Protein AF-0000000068230156 (afdb_homodimer)

Sequence (374 aa):
MEFTLFNSNLRLPFNLPPEKLNHFISINIQVNKNIDINNINLYWGYFNGNARVKSTGKWKEVDWITCDKYVPYALGGGYILSKELVSFLGKNADYFRTFNSEDTSVGLWLSSVNNIVRIHDIRFDTEWTSRGCKNFYLVTHNISPKEMSVMYDNLINNKQLCTKEEEKRKYYLYDWSSPPSQCCLTNMEFTLFNSNLRLPFNLPPEKLNHFISINIQVNKNIDINNINLYWGYFNGNARVKSTGKWKEVDWITCDKYVPYALGGGYILSKELVSFLGKNADYFRTFNSEDTSVGLWLSSVNNIVRIHDIRFDTEWTSRGCKNFYLVTHNISPKEMSVMYDNLINNKQLCTKEEEKRKYYLYDWSSPPSQCCLTN

Organism: Rhynchophorus ferrugineus (NCBI:txid354439)

Secondary structure (DSSP, 8-state):
-----------------STTGGGTEEEEEE-SSS--GGG-EEEEE-EES-PBPP-SSTT--SS--S-SBPPPEE-TT--EE-HHHHHHHHHTGGGB---SSHHHHHHHHHTTBSSEEEEEETTEE-SSS--EE-TT-SEE-S--HHHHHHHHHHHHHHS-S-SS-EESS--B---TTS-GGG---B-/--------------S--STTGGGTEEEEEE-SSS--GGG-EEEEE-EES-PBPP-SSTT--SS--S-SBPPPEE-TT--EE-HHHHHHHHHTGGGB---SSHHHHHHHHHTTBSSEEEEEETTEE-SSS--EE-TT-SEE-S--HHHHHHHHHHHHHHS-S-SS-EESS--B---TTS-GGG---B-

Structure (mmCIF, N/CA/C/O backbone):
data_AF-0000000068230156-model_v1
#
loop_
_entity.id
_entity.type
_entity.pdbx_description
1 polymer Hexosyltransferase
#
loop_
_atom_site.group_PDB
_atom_site.id
_atom_site.type_symbol
_atom_site.label_atom_id
_atom_site.label_alt_id
_atom_site.label_comp_id
_atom_site.label_asym_id
_atom_site.label_entity_id
_atom_site.label_seq_id
_atom_site.pdbx_PDB_ins_code
_atom_site.Cartn_x
_atom_site.Cartn_y
_atom_site.Cartn_z
_atom_site.occupancy
_atom_site.B_iso_or_equiv
_atom_site.auth_seq_id
_atom_site.auth_comp_id
_atom_site.auth_asym_id
_atom_site.auth_atom_id
_atom_site.pdbx_PDB_model_num
ATOM 1 N N . MET A 1 1 ? 5.074 -19.109 -35.625 1 21.25 1 MET A N 1
ATOM 2 C CA . MET A 1 1 ? 3.693 -19.562 -35.5 1 21.25 1 MET A CA 1
ATOM 3 C C . MET A 1 1 ? 3.174 -19.344 -34.094 1 21.25 1 MET A C 1
ATOM 5 O O . MET A 1 1 ? 3.617 -20.016 -33.156 1 21.25 1 MET A O 1
ATOM 9 N N . GLU A 1 2 ? 2.883 -18.062 -33.625 1 21.44 2 GLU A N 1
ATOM 10 C CA . GLU A 1 2 ? 2.529 -17.406 -32.375 1 21.44 2 GLU A CA 1
ATOM 11 C C . GLU A 1 2 ? 1.182 -17.906 -31.844 1 21.44 2 GLU A C 1
ATOM 13 O O . GLU A 1 2 ? 0.147 -17.672 -32.469 1 21.44 2 GLU A O 1
ATOM 18 N N . PHE A 1 3 ? 1.093 -19.25 -31.375 1 22.95 3 PHE A N 1
ATOM 19 C CA . PHE A 1 3 ? -0.117 -19.953 -30.938 1 22.95 3 PHE A CA 1
ATOM 20 C C . PHE A 1 3 ? -0.876 -19.125 -29.906 1 22.95 3 PHE A C 1
ATOM 22 O O . PHE A 1 3 ? -0.346 -18.828 -28.844 1 22.95 3 PHE A O 1
ATOM 29 N N . THR A 1 4 ? -1.707 -18.188 -30.328 1 25.58 4 THR A N 1
ATOM 30 C CA . THR A 1 4 ? -2.662 -17.344 -29.625 1 25.58 4 THR A CA 1
ATOM 31 C C . THR A 1 4 ? -3.654 -18.188 -28.844 1 25.58 4 THR A C 1
ATOM 33 O O . THR A 1 4 ? -4.422 -18.953 -29.422 1 25.58 4 THR A O 1
ATOM 36 N N . LEU A 1 5 ? -3.207 -18.828 -27.766 1 27.02 5 LEU A N 1
ATOM 37 C CA . LEU A 1 5 ? -4.078 -19.5 -26.812 1 27.02 5 LEU A CA 1
ATOM 38 C C . LEU A 1 5 ? -5.266 -18.625 -26.438 1 27.02 5 LEU A C 1
ATOM 40 O O . LEU A 1 5 ? -5.238 -17.938 -25.422 1 27.02 5 LEU A O 1
ATOM 44 N N . PHE A 1 6 ? -5.883 -17.828 -27.359 1 28.11 6 PHE A N 1
ATOM 45 C CA . PHE A 1 6 ? -7.012 -16.922 -27.281 1 28.11 6 PHE A CA 1
ATOM 46 C C . PHE A 1 6 ? -8.25 -17.625 -26.766 1 28.11 6 PHE A C 1
ATOM 48 O O . PHE A 1 6 ? -9.031 -17.047 -26 1 28.11 6 PHE A O 1
ATOM 55 N N . ASN A 1 7 ? -8.688 -18.734 -27.375 1 27.62 7 ASN A N 1
ATOM 56 C CA . ASN A 1 7 ? -10.086 -19.156 -27.297 1 27.62 7 ASN A CA 1
ATOM 57 C C . ASN A 1 7 ? -10.391 -19.844 -25.969 1 27.62 7 ASN A C 1
ATOM 59 O O . ASN A 1 7 ? -11.312 -20.656 -25.891 1 27.62 7 ASN A O 1
ATOM 63 N N . SER A 1 8 ? -9.43 -20.047 -25.047 1 26.28 8 SER A N 1
ATOM 64 C CA . SER A 1 8 ? -9.875 -20.906 -23.969 1 26.28 8 SER A CA 1
ATOM 65 C C . SER A 1 8 ? -11.055 -20.297 -23.219 1 26.28 8 SER A C 1
ATOM 67 O O . SER A 1 8 ? -11.023 -19.109 -22.859 1 26.28 8 SER A O 1
ATOM 69 N N . ASN A 1 9 ? -12.25 -20.594 -23.625 1 30.72 9 ASN A N 1
ATOM 70 C CA . ASN A 1 9 ? -13.445 -20.422 -22.797 1 30.72 9 ASN A CA 1
ATOM 71 C C . ASN A 1 9 ? -13.141 -20.656 -21.312 1 30.72 9 ASN A C 1
ATOM 73 O O . ASN A 1 9 ? -13.102 -21.797 -20.859 1 30.72 9 ASN A O 1
ATOM 77 N N . LEU A 1 10 ? -12.242 -20 -20.781 1 30.42 10 LEU A N 1
ATOM 78 C CA . LEU A 1 10 ? -11.984 -20.109 -19.344 1 30.42 10 LEU A CA 1
ATOM 79 C C . LEU A 1 10 ? -13.289 -20.109 -18.562 1 30.42 10 LEU A C 1
ATOM 81 O O . LEU A 1 10 ? -13.898 -19.062 -18.344 1 30.42 10 LEU A O 1
ATOM 85 N N . ARG A 1 11 ? -14.266 -21.031 -18.938 1 31.89 11 ARG A N 1
ATOM 86 C CA . ARG A 1 11 ? -15.328 -21.281 -17.969 1 31.89 11 ARG A CA 1
ATOM 87 C C . ARG A 1 11 ? -14.797 -21.203 -16.547 1 31.89 11 ARG A C 1
ATOM 89 O O . ARG A 1 11 ? -13.633 -21.531 -16.281 1 31.89 11 ARG A O 1
ATOM 96 N N . LEU A 1 12 ? -15.266 -20.234 -15.828 1 34.06 12 LEU A N 1
ATOM 97 C CA . LEU A 1 12 ? -14.93 -20.188 -14.406 1 34.06 12 LEU A CA 1
ATOM 98 C C . LEU A 1 12 ? -14.828 -21.609 -13.836 1 34.06 12 LEU A C 1
ATOM 100 O O . LEU A 1 12 ? -15.805 -22.359 -13.875 1 34.06 12 LEU A O 1
ATOM 104 N N . PRO A 1 13 ? -13.773 -22.281 -14.164 1 34.47 13 PRO A N 1
ATOM 105 C CA . PRO A 1 13 ? -13.695 -23.594 -13.531 1 34.47 13 PRO A CA 1
ATOM 106 C 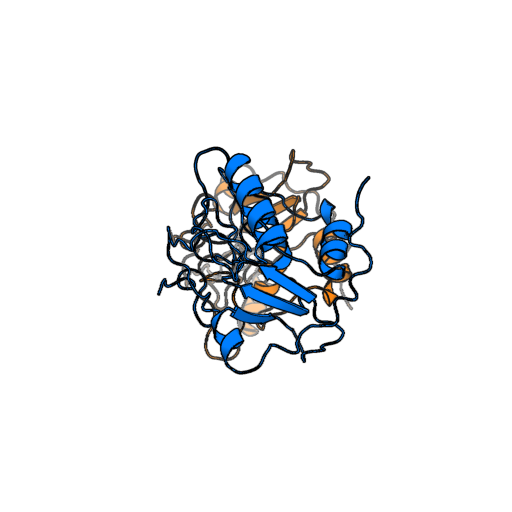C . PRO A 1 13 ? -14.102 -23.578 -12.062 1 34.47 13 PRO A C 1
ATOM 108 O O . PRO A 1 13 ? -13.625 -24.391 -11.273 1 34.47 13 PRO A O 1
ATOM 111 N N . PHE A 1 14 ? -14.766 -22.516 -11.703 1 34.56 14 PHE A N 1
ATOM 112 C CA . PHE A 1 14 ? -15.008 -22.656 -10.273 1 34.56 14 PHE A CA 1
ATOM 113 C C . PHE A 1 14 ? -15.727 -23.969 -9.977 1 34.56 14 PHE A C 1
ATOM 115 O O . PHE A 1 14 ? -16.594 -24.016 -9.086 1 34.56 14 PHE A O 1
ATOM 122 N N . ASN A 1 15 ? -16.031 -24.719 -10.922 1 33.91 15 ASN A N 1
ATOM 123 C CA . ASN A 1 15 ? -16.25 -26.016 -10.305 1 33.91 15 ASN A CA 1
ATOM 124 C C . ASN A 1 15 ? -15.008 -26.469 -9.531 1 33.91 15 ASN A C 1
ATOM 126 O O . ASN A 1 15 ? -14.078 -27.031 -10.109 1 33.91 15 ASN A O 1
ATOM 130 N N . LEU A 1 16 ? -14.555 -25.578 -8.555 1 36.41 16 LEU A N 1
ATOM 131 C CA . LEU A 1 16 ? -13.516 -26.094 -7.68 1 36.41 16 LEU A CA 1
ATOM 132 C C . LEU A 1 16 ? -13.672 -27.609 -7.5 1 36.41 16 LEU A C 1
ATOM 134 O O . LEU A 1 16 ? -14.773 -28.094 -7.258 1 36.41 16 LEU A O 1
ATOM 138 N N . PRO A 1 17 ? -12.922 -28.375 -8.219 1 35.97 17 PRO A N 1
ATOM 139 C CA . PRO A 1 17 ? -13.164 -29.781 -7.871 1 35.97 17 PRO A CA 1
ATOM 140 C C . PRO A 1 17 ? -13.594 -29.969 -6.418 1 35.97 17 PRO A C 1
ATOM 142 O O . PRO A 1 17 ? -13.289 -29.125 -5.57 1 35.97 17 PRO A O 1
ATOM 145 N N . PRO A 1 18 ? -14.328 -31.125 -6.086 1 36.72 18 PRO A N 1
ATOM 146 C CA . PRO A 1 18 ? -14.82 -31.453 -4.746 1 36.72 18 PRO A CA 1
ATOM 147 C C . PRO A 1 18 ? -13.805 -31.125 -3.648 1 36.72 18 PRO A C 1
ATOM 149 O O . PRO A 1 18 ? -12.672 -30.75 -3.945 1 36.72 18 PRO A O 1
ATOM 152 N N . GLU A 1 19 ? -13.602 -31.891 -2.52 1 41.09 19 GLU A N 1
ATOM 153 C CA . GLU A 1 19 ? -12.977 -31.922 -1.2 1 41.09 19 GLU A CA 1
ATOM 154 C C . GLU A 1 19 ? -11.477 -31.641 -1.292 1 41.09 19 GLU A C 1
ATOM 156 O O . GLU A 1 19 ? -10.898 -31.016 -0.401 1 41.09 19 GLU A O 1
ATOM 161 N N . LYS A 1 20 ? -10.742 -32.156 -2.268 1 43.84 20 LYS A N 1
ATOM 162 C CA . LYS A 1 20 ? -9.289 -32.25 -2.338 1 43.84 20 LYS A CA 1
ATOM 163 C C . LYS A 1 20 ? -8.68 -30.922 -2.785 1 43.84 20 LYS A C 1
ATOM 165 O O . LYS A 1 20 ? -7.496 -30.672 -2.551 1 43.84 20 LYS A O 1
ATOM 170 N N . LEU A 1 21 ? -9.18 -30.125 -3.635 1 47.66 21 LEU A N 1
ATOM 171 C CA . LEU A 1 21 ? -8.672 -28.891 -4.199 1 47.66 21 LEU A CA 1
ATOM 172 C C . LEU A 1 21 ? -8.562 -27.812 -3.125 1 47.66 21 LEU A C 1
ATOM 174 O O . LEU A 1 21 ? -7.781 -26.859 -3.26 1 47.66 21 LEU A O 1
ATOM 178 N N . ASN A 1 22 ? -9.367 -28 -2.104 1 58.16 22 ASN A N 1
ATOM 179 C CA . ASN A 1 22 ? -9.438 -27.031 -1.02 1 58.16 22 ASN A CA 1
ATOM 180 C C . ASN A 1 22 ? -8.117 -26.938 -0.257 1 58.16 22 ASN A C 1
ATOM 182 O O . ASN A 1 22 ? -7.777 -25.891 0.289 1 58.16 22 ASN A O 1
ATOM 186 N N . HIS A 1 23 ? -7.152 -27.922 -0.736 1 79.62 23 HIS A N 1
ATOM 187 C CA . HIS A 1 23 ? -5.926 -27.969 0.054 1 79.62 23 HIS A CA 1
ATOM 188 C C . HIS A 1 23 ? -4.797 -27.203 -0.625 1 79.62 23 HIS A C 1
ATOM 190 O O . HIS A 1 23 ? -3.762 -26.938 -0.012 1 79.62 23 HIS A O 1
ATOM 196 N N . PHE A 1 24 ? -5.09 -26.719 -1.9 1 91.75 24 PHE A N 1
ATOM 197 C CA . PHE A 1 24 ? -3.965 -26.141 -2.631 1 91.75 24 PHE A CA 1
ATOM 198 C C . PHE A 1 24 ? -4.023 -24.625 -2.602 1 91.75 24 PHE A C 1
ATOM 200 O O . PHE A 1 24 ? -3.045 -23.953 -2.943 1 91.75 24 PHE A O 1
ATOM 207 N N . ILE A 1 25 ? -5.168 -24.109 -2.201 1 94.81 25 ILE A N 1
ATOM 208 C CA . ILE A 1 25 ? -5.301 -22.672 -2.416 1 94.81 25 ILE A CA 1
ATOM 209 C C . ILE A 1 25 ? -5.793 -22 -1.136 1 94.81 25 ILE A C 1
ATOM 211 O O . ILE A 1 25 ? -6.367 -22.656 -0.266 1 94.81 25 ILE A O 1
ATOM 215 N N . SER A 1 26 ? -5.504 -20.797 -0.935 1 95.56 26 SER A N 1
ATOM 216 C CA . SER A 1 26 ? -6.137 -19.875 0.001 1 95.56 26 SER A CA 1
ATOM 217 C C . SER A 1 26 ? -6.598 -18.594 -0.703 1 95.56 26 SER A C 1
ATOM 219 O O . SER A 1 26 ? -6.016 -18.203 -1.713 1 95.56 26 SER A O 1
ATOM 221 N N . ILE A 1 27 ? -7.68 -18.047 -0.144 1 94.56 27 ILE A N 1
ATOM 222 C CA . ILE A 1 27 ? -8.359 -17 -0.913 1 94.56 27 ILE A CA 1
ATOM 223 C C . ILE A 1 27 ? -8.594 -15.781 -0.029 1 94.56 27 ILE A C 1
ATOM 225 O O . ILE A 1 27 ? -8.883 -15.914 1.162 1 94.56 27 ILE A O 1
ATOM 229 N N . ASN A 1 28 ? -8.438 -14.617 -0.649 1 95.94 28 ASN A N 1
ATOM 230 C CA . ASN A 1 28 ? -8.859 -13.352 -0.055 1 95.94 28 ASN A CA 1
ATOM 231 C C . ASN A 1 28 ? -9.68 -12.523 -1.036 1 95.94 28 ASN A C 1
ATOM 233 O O . ASN A 1 28 ? -9.32 -12.406 -2.209 1 95.94 28 ASN A O 1
ATOM 237 N N . ILE A 1 29 ? -10.734 -12.016 -0.515 1 94.31 29 ILE A N 1
ATOM 238 C CA . ILE A 1 29 ? -11.602 -11.188 -1.345 1 94.31 29 ILE A CA 1
ATOM 239 C C . ILE A 1 29 ? -11.648 -9.766 -0.779 1 94.31 29 ILE A C 1
ATOM 241 O O . ILE A 1 29 ? -11.891 -9.578 0.415 1 94.31 29 ILE A O 1
ATOM 245 N N . GLN A 1 30 ? -11.359 -8.812 -1.6 1 95.31 30 GLN A N 1
ATOM 246 C CA . GLN A 1 30 ? -11.445 -7.398 -1.252 1 95.31 30 GLN A CA 1
ATOM 247 C C . GLN A 1 30 ? -12.586 -6.711 -2.006 1 95.31 30 GLN A C 1
ATOM 249 O O . GLN A 1 30 ? -12.523 -6.566 -3.229 1 95.31 30 GLN A O 1
ATOM 254 N N . VAL A 1 31 ? -13.586 -6.277 -1.299 1 94.12 31 VAL A N 1
ATOM 255 C CA . VAL A 1 31 ? -14.742 -5.617 -1.9 1 94.12 31 VAL A CA 1
ATOM 256 C C . VAL A 1 31 ? -15.281 -4.555 -0.946 1 94.12 31 VAL A C 1
ATOM 258 O O . VAL A 1 31 ? -15.164 -4.691 0.274 1 94.12 31 VAL A O 1
ATOM 261 N N . ASN A 1 32 ? -15.719 -3.385 -1.42 1 91.56 32 ASN A N 1
ATOM 262 C CA . ASN A 1 32 ? -16.359 -2.357 -0.602 1 91.56 32 ASN A CA 1
ATOM 263 C C . ASN A 1 32 ? -17.766 -2.771 -0.177 1 91.56 32 ASN A C 1
ATOM 265 O O . ASN A 1 32 ? -18.188 -2.465 0.936 1 91.56 32 ASN A O 1
ATOM 269 N N . LYS A 1 33 ? -18.531 -3.268 -1.107 1 82.69 33 LYS A N 1
ATOM 270 C CA . LYS A 1 33 ? -19.906 -3.686 -0.854 1 82.69 33 LYS A CA 1
ATOM 271 C C . LYS A 1 33 ? -20.062 -5.199 -0.979 1 82.69 33 LYS A C 1
ATOM 273 O O . LYS A 1 33 ? -19.203 -5.953 -0.513 1 82.69 33 LYS A O 1
ATOM 278 N N . ASN A 1 34 ? -21.047 -5.621 -1.505 1 80.19 34 ASN A N 1
ATOM 279 C CA . ASN A 1 34 ? -21.312 -7.043 -1.706 1 80.19 34 ASN A CA 1
ATOM 280 C C . ASN A 1 34 ? -20.547 -7.598 -2.896 1 80.19 34 ASN A C 1
ATOM 282 O O . ASN A 1 34 ? -20.219 -6.859 -3.828 1 80.19 34 ASN A O 1
ATOM 286 N N . ILE A 1 35 ? -20.25 -8.758 -2.572 1 78.88 35 ILE A N 1
ATOM 287 C CA . ILE A 1 35 ? -19.562 -9.453 -3.65 1 78.88 35 ILE A CA 1
ATOM 288 C C . ILE A 1 35 ? -20.469 -9.57 -4.867 1 78.88 35 ILE A C 1
ATOM 290 O O . ILE A 1 35 ? -21.625 -10.008 -4.75 1 78.88 35 ILE A O 1
ATOM 294 N N . ASP A 1 36 ? -20.047 -8.93 -5.887 1 79.06 36 ASP A N 1
ATOM 295 C CA . ASP A 1 36 ? -20.672 -9.125 -7.191 1 79.06 36 ASP A CA 1
ATOM 296 C C . ASP A 1 36 ? -19.797 -10 -8.086 1 79.06 36 ASP A C 1
ATOM 298 O O . ASP A 1 36 ? -18.781 -9.547 -8.617 1 79.06 36 ASP A O 1
ATOM 302 N N . ILE A 1 37 ? -20.219 -11.18 -8.266 1 78.44 37 ILE A N 1
ATOM 303 C CA . ILE A 1 37 ? -19.438 -12.203 -8.969 1 78.44 37 ILE A CA 1
ATOM 304 C C . ILE A 1 37 ? -19.156 -11.742 -10.398 1 78.44 37 ILE A C 1
ATOM 306 O O . ILE A 1 37 ? -18.109 -12.062 -10.969 1 78.44 37 ILE A O 1
ATOM 310 N N . ASN A 1 38 ? -20.047 -10.93 -10.883 1 82.81 38 ASN A N 1
ATOM 311 C CA . ASN A 1 38 ? -19.891 -10.477 -12.258 1 82.81 38 ASN A CA 1
ATOM 312 C C . ASN A 1 38 ? -18.859 -9.359 -12.367 1 82.81 38 ASN A C 1
ATOM 314 O O . ASN A 1 38 ? -18.391 -9.047 -13.461 1 82.81 38 ASN A O 1
ATOM 318 N N . ASN A 1 39 ? -18.484 -8.836 -11.211 1 87.88 39 ASN A N 1
ATOM 319 C CA . ASN A 1 39 ? -17.578 -7.688 -11.242 1 87.88 39 ASN A CA 1
ATOM 320 C C . ASN A 1 39 ? -16.312 -7.945 -10.453 1 87.88 39 ASN A C 1
ATOM 322 O O . ASN A 1 39 ? -15.508 -7.031 -10.234 1 87.88 39 ASN A O 1
ATOM 326 N N . ILE A 1 40 ? -16.094 -9.195 -10.102 1 93.38 40 ILE A N 1
ATOM 327 C CA . ILE A 1 40 ? -14.906 -9.523 -9.328 1 93.38 40 ILE A CA 1
ATOM 328 C C . ILE A 1 40 ? -13.75 -9.852 -10.273 1 93.38 40 ILE A C 1
ATOM 330 O O . ILE A 1 40 ? -13.945 -10.5 -11.305 1 93.38 40 ILE A O 1
ATOM 334 N N . ASN A 1 41 ? -12.57 -9.352 -9.953 1 96.88 41 ASN A N 1
ATOM 335 C CA . ASN A 1 41 ? -11.367 -9.555 -10.758 1 96.88 41 ASN A CA 1
ATOM 336 C C . ASN A 1 41 ? -10.391 -10.508 -10.078 1 96.88 41 ASN A C 1
ATOM 338 O O . ASN A 1 41 ? -10.312 -10.555 -8.852 1 96.88 41 ASN A O 1
ATOM 342 N N . LEU A 1 42 ? -9.664 -11.141 -10.938 1 97.69 42 LEU A N 1
ATOM 343 C CA . LEU A 1 42 ? -8.805 -12.219 -10.461 1 97.69 42 LEU A CA 1
ATOM 344 C C . LEU A 1 42 ? -7.352 -11.766 -10.398 1 97.69 42 LEU A C 1
ATOM 346 O O . LEU A 1 42 ? -6.848 -11.148 -11.336 1 97.69 42 LEU A O 1
ATOM 350 N N . TYR A 1 43 ? -6.727 -11.984 -9.328 1 98.69 43 TYR A N 1
ATOM 351 C CA . TYR A 1 43 ? -5.289 -11.961 -9.102 1 98.69 43 TYR A CA 1
ATOM 352 C C . TYR A 1 43 ? -4.809 -13.281 -8.516 1 98.69 43 TYR A C 1
ATOM 354 O O . TYR A 1 43 ? -4.977 -13.531 -7.316 1 98.69 43 TYR A O 1
ATOM 362 N N . TRP A 1 44 ? -4.223 -14.148 -9.367 1 98.69 44 TRP A N 1
ATOM 363 C CA . TRP A 1 44 ? -3.975 -15.547 -9.047 1 98.69 44 TRP A CA 1
ATOM 364 C C . TRP A 1 44 ? -2.494 -15.883 -9.18 1 98.69 44 TRP A C 1
ATOM 366 O O . TRP A 1 44 ? -1.888 -15.633 -10.227 1 98.69 44 TRP A O 1
ATOM 376 N N . GLY A 1 45 ? -1.937 -16.375 -8.117 1 98.38 45 GLY A N 1
ATOM 377 C CA . GLY A 1 45 ? -0.53 -16.734 -8.094 1 98.38 45 GLY A CA 1
ATOM 378 C C . GLY A 1 45 ? -0.067 -17.234 -6.734 1 98.38 45 GLY A C 1
ATOM 379 O O . GLY A 1 45 ? -0.879 -17.672 -5.922 1 98.38 45 GLY A O 1
ATOM 380 N N . TYR A 1 46 ? 1.223 -17.312 -6.586 1 98.12 46 TYR A N 1
ATOM 381 C CA . TYR A 1 46 ? 1.856 -17.656 -5.32 1 98.12 46 TYR A CA 1
ATOM 382 C C . TYR A 1 46 ? 2.299 -16.406 -4.574 1 98.12 46 TYR A C 1
ATOM 384 O O . TYR A 1 46 ? 3.346 -15.828 -4.879 1 98.12 46 TYR A O 1
ATOM 392 N N . PHE A 1 47 ? 1.514 -16.047 -3.539 1 98.56 47 PHE A N 1
ATOM 393 C CA . PHE A 1 47 ? 1.678 -14.75 -2.91 1 98.56 47 PHE A CA 1
ATOM 394 C C . PHE A 1 47 ? 2.701 -14.812 -1.784 1 98.56 47 PHE A C 1
ATOM 396 O O . PHE A 1 47 ? 2.881 -15.859 -1.16 1 98.56 47 PHE A O 1
ATOM 403 N N . ASN A 1 48 ? 3.352 -13.727 -1.612 1 97.88 48 ASN A N 1
ATOM 404 C CA . ASN A 1 48 ? 4.25 -13.5 -0.486 1 97.88 48 ASN A CA 1
ATOM 405 C C . ASN A 1 48 ? 4.012 -12.133 0.155 1 97.88 48 ASN A C 1
ATOM 407 O O . ASN A 1 48 ? 4.07 -11.102 -0.522 1 97.88 48 ASN A O 1
ATOM 411 N N . GLY A 1 49 ? 3.701 -12.125 1.375 1 97.5 49 GLY A N 1
ATOM 412 C CA . GLY A 1 49 ? 3.523 -10.883 2.111 1 97.5 49 GLY A CA 1
ATOM 413 C C . GLY A 1 49 ? 4.621 -10.633 3.129 1 97.5 49 GLY A C 1
ATOM 414 O O . GLY A 1 49 ? 4.598 -9.617 3.834 1 97.5 49 GLY A O 1
ATOM 415 N N . ASN A 1 50 ? 5.547 -11.492 3.189 1 96.88 50 ASN A N 1
ATOM 416 C CA . ASN A 1 50 ? 6.605 -11.422 4.195 1 96.88 50 ASN A CA 1
ATOM 417 C C . ASN A 1 50 ? 7.953 -11.086 3.566 1 96.88 50 ASN A C 1
ATOM 419 O O . ASN A 1 50 ? 8.992 -11.172 4.223 1 96.88 50 ASN A O 1
ATOM 423 N N . ALA A 1 51 ? 7.941 -10.719 2.354 1 95.25 51 ALA A N 1
ATOM 424 C CA . ALA A 1 51 ? 9.195 -10.422 1.669 1 95.25 51 ALA A CA 1
ATOM 425 C C . ALA A 1 51 ? 9.781 -9.094 2.15 1 95.25 51 ALA A C 1
ATOM 427 O O . ALA A 1 51 ? 9.07 -8.102 2.268 1 95.25 51 ALA A O 1
ATOM 428 N N . ARG A 1 52 ? 11.055 -9.07 2.416 1 93.81 52 ARG A N 1
ATOM 429 C CA . ARG A 1 52 ? 11.742 -7.848 2.83 1 93.81 52 ARG A CA 1
ATOM 430 C C . ARG A 1 52 ? 12.086 -6.977 1.627 1 93.81 52 ARG A C 1
ATOM 432 O O . ARG A 1 52 ? 12.422 -7.492 0.557 1 93.81 52 ARG A O 1
ATOM 439 N N . VAL A 1 53 ? 12.008 -5.707 1.91 1 93.31 53 VAL A N 1
ATOM 440 C CA . VAL A 1 53 ? 12.398 -4.777 0.86 1 93.31 53 VAL A CA 1
ATOM 441 C C . VAL A 1 53 ? 13.898 -4.914 0.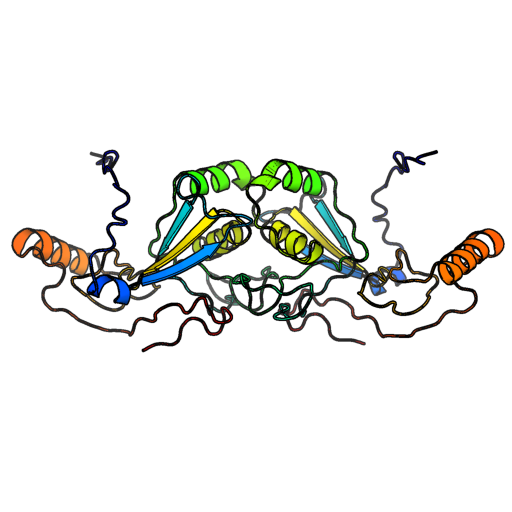583 1 93.31 53 VAL A C 1
ATOM 443 O O . VAL A 1 53 ? 14.711 -4.875 1.507 1 93.31 53 VAL A O 1
ATOM 446 N N . LYS A 1 54 ? 14.219 -5.055 -0.644 1 88.06 54 LYS A N 1
ATOM 447 C CA . LYS A 1 54 ? 15.617 -5.262 -1.019 1 88.06 54 LYS A CA 1
ATOM 448 C C . LYS A 1 54 ? 16.406 -3.957 -0.931 1 88.06 54 LYS A C 1
ATOM 450 O O . LYS A 1 54 ? 16.062 -2.973 -1.59 1 88.06 54 LYS A O 1
ATOM 455 N N . SER A 1 55 ? 17.453 -3.906 -0.113 1 83.06 55 SER A N 1
ATOM 456 C CA . SER A 1 55 ? 18.234 -2.699 0.089 1 83.06 55 SER A CA 1
ATOM 457 C C . SER A 1 55 ? 19.578 -2.789 -0.638 1 83.06 55 SER A C 1
ATOM 459 O O . SER A 1 55 ? 20.375 -1.843 -0.614 1 83.06 55 SER A O 1
ATOM 461 N N . THR A 1 56 ? 19.812 -3.887 -1.155 1 81 56 THR A N 1
ATOM 462 C CA . THR A 1 56 ? 21.047 -4.082 -1.895 1 81 56 THR A CA 1
ATOM 463 C C . THR A 1 56 ? 20.812 -4.918 -3.146 1 81 56 THR A C 1
ATOM 465 O O . THR A 1 56 ? 19.75 -5.516 -3.305 1 81 56 THR A O 1
ATOM 468 N N . GLY A 1 57 ? 21.781 -4.84 -4.07 1 77.19 57 GLY A N 1
ATOM 469 C CA . GLY A 1 57 ? 21.75 -5.711 -5.234 1 77.19 57 GLY A CA 1
ATOM 470 C C . GLY A 1 57 ? 20.922 -5.152 -6.371 1 77.19 57 GLY A C 1
ATOM 471 O O . GLY A 1 57 ? 20.641 -3.953 -6.414 1 77.19 57 GLY A O 1
ATOM 472 N N . LYS A 1 58 ? 20.594 -6.031 -7.375 1 73.75 58 LYS A N 1
ATOM 473 C CA . LYS A 1 58 ? 19.906 -5.684 -8.617 1 73.75 58 LYS A CA 1
ATOM 474 C C . LYS A 1 58 ? 18.531 -5.102 -8.344 1 73.75 58 LYS A C 1
ATOM 476 O O . LYS A 1 58 ? 18.062 -4.23 -9.078 1 73.75 58 LYS A O 1
ATOM 481 N N . TRP A 1 59 ? 18.016 -5.57 -7.203 1 76.12 59 TRP A N 1
ATOM 482 C CA . TRP A 1 59 ? 16.641 -5.219 -6.926 1 76.12 59 TRP A CA 1
ATOM 483 C C . TRP A 1 59 ? 16.547 -4.203 -5.789 1 76.12 59 TRP A C 1
ATOM 485 O O . TRP A 1 59 ? 15.508 -4.074 -5.141 1 76.12 59 TRP A O 1
ATOM 495 N N . LYS A 1 60 ? 17.578 -3.535 -5.617 1 79.75 60 LYS A N 1
ATOM 496 C CA . LYS A 1 60 ? 17.641 -2.553 -4.535 1 79.75 60 LYS A CA 1
ATOM 497 C C . LYS A 1 60 ? 16.547 -1.49 -4.699 1 79.75 60 LYS A C 1
ATOM 499 O O . LYS A 1 60 ? 16.391 -0.928 -5.781 1 79.75 60 LYS A O 1
ATOM 504 N N . GLU A 1 61 ? 15.766 -1.373 -3.648 1 82 61 GLU A N 1
ATOM 505 C CA . GLU A 1 61 ? 14.742 -0.334 -3.594 1 82 61 GLU A CA 1
ATOM 506 C C . GLU A 1 61 ? 15.07 0.711 -2.531 1 82 61 GLU A C 1
ATOM 508 O O . GLU A 1 61 ? 15.055 0.414 -1.336 1 82 61 GLU A O 1
ATOM 513 N N . VAL A 1 62 ? 15.344 1.946 -2.969 1 77.88 62 VAL A N 1
ATOM 514 C CA . VAL A 1 62 ? 15.742 2.971 -2.008 1 77.88 62 VAL A CA 1
ATOM 515 C C . VAL A 1 62 ? 14.562 3.896 -1.724 1 77.88 62 VAL A C 1
ATOM 517 O O . VAL A 1 62 ? 14.523 4.566 -0.689 1 77.88 62 VAL A O 1
ATOM 520 N N . ASP A 1 63 ? 13.57 3.779 -2.441 1 88.88 63 ASP A N 1
ATOM 521 C CA . ASP A 1 63 ? 12.516 4.781 -2.32 1 88.88 63 ASP A CA 1
ATOM 522 C C . ASP A 1 63 ? 11.227 4.16 -1.777 1 88.88 63 ASP A C 1
ATOM 524 O O . ASP A 1 63 ? 10.172 4.785 -1.812 1 88.88 63 ASP A O 1
ATOM 528 N N . TRP A 1 64 ? 11.344 2.92 -1.304 1 94.62 64 TRP A N 1
ATOM 529 C CA . TRP A 1 64 ? 10.156 2.262 -0.776 1 94.62 64 TRP A CA 1
ATOM 530 C C . TRP A 1 64 ? 9.75 2.859 0.569 1 94.62 64 TRP A C 1
ATOM 532 O O . TRP A 1 64 ? 10.539 2.848 1.52 1 94.62 64 TRP A O 1
ATOM 542 N N . ILE A 1 65 ? 8.539 3.434 0.678 1 96.06 65 ILE A N 1
ATOM 543 C CA . ILE A 1 65 ? 8.133 4.082 1.924 1 96.06 65 ILE A CA 1
ATOM 544 C C . ILE A 1 65 ? 6.785 3.531 2.381 1 96.06 65 ILE A C 1
ATOM 546 O O . ILE A 1 65 ? 6.211 4.016 3.357 1 96.06 65 ILE A O 1
ATOM 550 N N . THR A 1 66 ? 6.246 2.562 1.697 1 96.75 66 THR A N 1
ATOM 551 C CA . THR A 1 66 ? 4.852 2.164 1.862 1 96.75 66 THR A CA 1
ATOM 552 C C . THR A 1 66 ? 4.684 1.3 3.109 1 96.75 66 THR A C 1
ATOM 554 O O . THR A 1 66 ? 3.752 1.505 3.891 1 96.75 66 THR A O 1
ATOM 557 N N . CYS A 1 67 ? 5.52 0.327 3.248 1 96.44 67 CYS A N 1
ATOM 558 C CA . CYS A 1 67 ? 5.508 -0.647 4.336 1 96.44 67 CYS A CA 1
ATOM 559 C C . CYS A 1 67 ? 6.926 -0.999 4.77 1 96.44 67 CYS A C 1
ATOM 561 O O . CYS A 1 67 ? 7.887 -0.722 4.051 1 96.44 67 CYS A O 1
ATOM 563 N N . ASP A 1 68 ? 6.984 -1.6 5.961 1 96.38 68 ASP A N 1
ATOM 564 C CA . ASP A 1 68 ? 8.281 -2.135 6.371 1 96.38 68 ASP A CA 1
ATOM 565 C C . ASP A 1 68 ? 8.742 -3.234 5.418 1 96.38 68 ASP A C 1
ATOM 567 O O . ASP A 1 68 ? 9.945 -3.4 5.191 1 96.38 68 ASP A O 1
ATOM 571 N N . LYS A 1 69 ? 7.828 -4.008 4.977 1 96.81 69 LYS A N 1
ATOM 572 C CA . LYS A 1 69 ? 8.023 -5.059 3.982 1 96.81 69 LYS A CA 1
ATOM 573 C C . LYS A 1 69 ? 7.238 -4.762 2.707 1 96.81 69 LYS A C 1
ATOM 575 O O . LYS A 1 69 ? 6.477 -3.791 2.652 1 96.81 69 LYS A O 1
ATOM 580 N N . TYR A 1 70 ? 7.543 -5.559 1.686 1 96.88 70 TYR A N 1
ATOM 581 C CA . TYR A 1 70 ? 6.684 -5.41 0.516 1 96.88 70 TYR A CA 1
ATOM 582 C C . TYR A 1 70 ? 5.242 -5.766 0.849 1 96.88 70 TYR A C 1
ATOM 584 O O . TYR A 1 70 ? 4.984 -6.531 1.779 1 96.88 70 TYR A O 1
ATOM 592 N N . VAL A 1 71 ? 4.363 -5.156 0.135 1 98.06 71 VAL A N 1
ATOM 593 C CA . VAL A 1 71 ? 2.969 -5.578 0.224 1 98.06 71 VAL A CA 1
ATOM 594 C C . VAL A 1 71 ? 2.816 -6.988 -0.348 1 98.06 71 VAL A C 1
ATOM 596 O O . VAL A 1 71 ? 3.701 -7.473 -1.057 1 98.06 71 VAL A O 1
ATOM 599 N N . PRO A 1 72 ? 1.678 -7.656 0.025 1 98.44 72 PRO A N 1
ATOM 600 C CA . PRO A 1 72 ? 1.447 -8.953 -0.612 1 98.44 72 PRO A CA 1
ATOM 601 C C . PRO A 1 72 ? 1.427 -8.867 -2.137 1 98.44 72 PRO A C 1
ATOM 603 O O . PRO A 1 72 ? 0.735 -8.016 -2.701 1 98.44 72 PRO A O 1
ATOM 606 N N . TYR A 1 73 ? 2.195 -9.648 -2.742 1 98.44 73 TYR A N 1
ATOM 607 C CA . TYR A 1 73 ? 2.271 -9.695 -4.199 1 98.44 73 TYR A CA 1
ATOM 608 C C . TYR A 1 73 ? 2.482 -11.125 -4.688 1 98.44 73 TYR A C 1
ATOM 610 O O . TYR A 1 73 ? 2.973 -11.977 -3.941 1 98.44 73 TYR A O 1
ATOM 618 N N . ALA A 1 74 ? 1.992 -11.414 -5.867 1 98.62 74 ALA A N 1
ATOM 619 C CA . ALA A 1 74 ? 2.273 -12.711 -6.48 1 98.62 74 ALA A CA 1
ATOM 620 C C . ALA A 1 74 ? 3.697 -12.758 -7.023 1 98.62 74 ALA A C 1
ATOM 622 O O . ALA A 1 74 ? 4.117 -11.867 -7.766 1 98.62 74 ALA A O 1
ATOM 623 N N . LEU A 1 75 ? 4.383 -13.766 -6.66 1 97.38 75 LEU A N 1
ATOM 624 C CA . LEU A 1 75 ? 5.785 -13.891 -7.039 1 97.38 75 LEU A CA 1
ATOM 625 C C . LEU A 1 75 ? 5.938 -13.914 -8.555 1 97.38 75 LEU A C 1
ATOM 627 O O . LEU A 1 75 ? 5.121 -14.516 -9.258 1 97.38 75 LEU A O 1
ATOM 631 N N . GLY A 1 76 ? 6.996 -13.352 -9.109 1 93.56 76 GLY A N 1
ATOM 632 C CA . GLY A 1 76 ? 7.148 -12.867 -10.469 1 93.56 76 GLY A CA 1
ATOM 633 C C . GLY A 1 76 ? 7.418 -13.977 -11.469 1 93.56 76 GLY A C 1
ATOM 634 O O . GLY A 1 76 ? 7.434 -13.734 -12.68 1 93.56 76 GLY A O 1
ATOM 635 N N . GLY A 1 77 ? 7.605 -15.148 -10.977 1 93.94 77 GLY A N 1
ATOM 636 C CA . GLY A 1 77 ? 7.797 -16.234 -11.93 1 93.94 77 GLY A CA 1
ATOM 637 C C . GLY A 1 77 ? 6.582 -16.484 -12.805 1 93.94 77 GLY A C 1
ATOM 638 O O . GLY A 1 77 ? 6.695 -17.062 -13.883 1 93.94 77 GLY A O 1
ATOM 639 N N . GLY A 1 78 ? 5.441 -16.094 -12.273 1 96.38 78 GLY A N 1
ATOM 640 C CA . GLY A 1 78 ? 4.215 -16.203 -13.039 1 96.38 78 GLY A CA 1
ATOM 641 C C . GLY A 1 78 ? 2.967 -15.977 -12.211 1 96.38 78 GLY A C 1
ATOM 642 O O . GLY A 1 78 ? 2.869 -16.453 -11.078 1 96.38 78 GLY A O 1
ATOM 643 N N . TYR A 1 79 ? 2.082 -15.266 -12.734 1 98.12 79 TYR A N 1
ATOM 644 C CA . TYR A 1 79 ? 0.78 -15.055 -12.109 1 98.12 79 TYR A CA 1
ATOM 645 C C . TYR A 1 79 ? -0.26 -14.641 -13.141 1 98.12 79 TYR A C 1
ATOM 647 O O . TYR A 1 79 ? 0.078 -14.352 -14.297 1 98.12 79 TYR A O 1
ATOM 655 N N . ILE A 1 80 ? -1.52 -14.711 -12.773 1 98.25 80 ILE A N 1
ATOM 656 C CA . ILE A 1 80 ? -2.629 -14.461 -13.688 1 98.25 80 ILE A CA 1
ATOM 657 C C . ILE A 1 80 ? -3.445 -13.273 -13.195 1 98.25 80 ILE A C 1
ATOM 659 O O . ILE A 1 80 ? -3.752 -13.172 -12.008 1 98.25 80 ILE A O 1
ATOM 663 N N . LEU A 1 81 ? -3.75 -12.375 -14.141 1 98.38 81 LEU A N 1
ATOM 664 C CA . LEU A 1 81 ? -4.621 -11.234 -13.867 1 98.38 81 LEU A CA 1
ATOM 665 C C . LEU A 1 81 ? -5.809 -11.227 -14.82 1 98.38 81 LEU A C 1
ATOM 667 O O . LEU A 1 81 ? -5.66 -11.516 -16.016 1 98.38 81 LEU A O 1
ATOM 671 N N . SER A 1 82 ? -6.938 -10.867 -14.266 1 97.75 82 SER A N 1
ATOM 672 C CA . SER A 1 82 ? -8.094 -10.617 -15.117 1 97.75 82 SER A CA 1
ATOM 673 C C . SER A 1 82 ? -7.809 -9.492 -16.109 1 97.75 82 SER A C 1
ATOM 675 O O . SER A 1 82 ? -7.02 -8.586 -15.82 1 97.75 82 SER A O 1
ATOM 677 N N . LYS A 1 83 ? -8.5 -9.547 -17.188 1 97.19 83 LYS A N 1
ATOM 678 C CA . LYS A 1 83 ? -8.367 -8.539 -18.234 1 97.19 83 LYS A CA 1
ATOM 679 C C . LYS A 1 83 ? -8.68 -7.145 -17.688 1 97.19 83 LYS A C 1
ATOM 681 O O . LYS A 1 83 ? -7.996 -6.176 -18.031 1 97.19 83 LYS A O 1
ATOM 686 N N . GLU A 1 84 ? -9.656 -7.016 -16.891 1 96.19 84 GLU A N 1
ATOM 687 C CA . GLU A 1 84 ? -10.07 -5.723 -16.344 1 96.19 84 GLU A CA 1
ATOM 688 C C . GLU A 1 84 ? -8.961 -5.094 -15.516 1 96.19 84 GLU A C 1
ATOM 690 O O . GLU A 1 84 ? -8.734 -3.881 -15.578 1 96.19 84 GLU A O 1
ATOM 695 N N . LEU A 1 85 ? -8.25 -5.914 -14.75 1 97.62 85 LEU A N 1
ATOM 696 C CA . LEU A 1 85 ? -7.148 -5.398 -13.945 1 97.62 85 LEU A CA 1
ATOM 697 C C . LEU A 1 85 ? -6.008 -4.91 -14.836 1 97.62 85 LEU A C 1
ATOM 699 O O . LEU A 1 85 ? -5.43 -3.85 -14.586 1 97.62 85 LEU A O 1
ATOM 703 N N . VAL A 1 86 ? -5.738 -5.672 -15.859 1 97.69 86 VAL A N 1
ATOM 704 C CA . VAL A 1 86 ? -4.68 -5.285 -16.781 1 97.69 86 VAL A CA 1
ATOM 705 C C . VAL A 1 86 ? -5.047 -3.979 -17.484 1 97.69 86 VAL A C 1
ATOM 707 O O . VAL A 1 86 ? -4.207 -3.09 -17.641 1 97.69 86 VAL A O 1
ATOM 710 N N . SER A 1 87 ? -6.273 -3.852 -17.875 1 96.25 87 SER A N 1
ATOM 711 C CA . SER A 1 87 ? -6.75 -2.627 -18.516 1 96.25 87 SER A CA 1
ATOM 712 C C . SER A 1 87 ? -6.637 -1.436 -17.562 1 96.25 87 SER A C 1
ATOM 714 O O . SER A 1 87 ? -6.203 -0.355 -17.969 1 96.25 87 SER A O 1
ATOM 716 N N . PHE A 1 88 ? -7.066 -1.668 -16.406 1 95.38 88 PHE A N 1
ATOM 717 C CA . PHE A 1 88 ? -6.953 -0.623 -15.391 1 95.38 88 PHE A CA 1
ATOM 718 C C . PHE A 1 88 ? -5.508 -0.164 -15.242 1 95.38 88 PHE A C 1
ATOM 720 O O . PHE A 1 88 ? -5.227 1.037 -15.25 1 95.38 88 PHE A O 1
ATOM 727 N N . LEU A 1 89 ? -4.605 -1.099 -15.07 1 96.88 89 LEU A N 1
ATOM 728 C CA . LEU A 1 89 ? -3.189 -0.783 -14.914 1 96.88 89 LEU A CA 1
ATOM 729 C C . LEU A 1 89 ? -2.654 -0.066 -16.156 1 96.88 89 LEU A C 1
ATOM 731 O O . LEU A 1 89 ? -1.904 0.906 -16.031 1 96.88 89 LEU A O 1
ATOM 735 N N . GLY A 1 90 ? -3.057 -0.539 -17.312 1 96.31 90 GLY A N 1
ATOM 736 C CA . GLY A 1 90 ? -2.619 0.088 -18.547 1 96.31 90 GLY A CA 1
ATOM 737 C C . GLY A 1 90 ? -3.127 1.509 -18.719 1 96.31 90 GLY A C 1
ATOM 738 O O . GLY A 1 90 ? -2.369 2.406 -19.078 1 96.31 90 GLY A O 1
ATOM 739 N N . LYS A 1 91 ? -4.367 1.718 -18.438 1 94.56 91 LYS A N 1
ATOM 740 C CA . LYS A 1 91 ? -5 3.023 -18.594 1 94.56 91 LYS A CA 1
ATOM 741 C C . LYS A 1 91 ? -4.391 4.047 -17.641 1 94.56 91 LYS A C 1
ATOM 743 O O . LYS A 1 91 ? -4.332 5.238 -17.953 1 94.56 91 LYS A O 1
ATOM 748 N N . ASN A 1 92 ? -3.93 3.572 -16.5 1 94.75 92 ASN A N 1
ATOM 749 C CA . ASN A 1 92 ? -3.428 4.484 -15.469 1 94.75 92 ASN A CA 1
ATOM 750 C C . ASN A 1 92 ? -1.922 4.336 -15.281 1 94.75 92 ASN A C 1
ATOM 752 O O . ASN A 1 92 ? -1.381 4.738 -14.25 1 94.75 92 ASN A O 1
ATOM 756 N N . ALA A 1 93 ? -1.287 3.777 -16.25 1 95 93 ALA A N 1
ATOM 757 C CA . ALA A 1 93 ? 0.132 3.447 -16.141 1 95 93 ALA A CA 1
ATOM 758 C C . ALA A 1 93 ? 0.957 4.688 -15.805 1 95 93 ALA A C 1
ATOM 760 O O . ALA A 1 93 ? 1.901 4.617 -15.016 1 95 93 ALA A O 1
ATOM 761 N N . ASP A 1 94 ? 0.571 5.836 -16.297 1 91.69 94 ASP A N 1
ATOM 762 C CA . ASP A 1 94 ? 1.35 7.059 -16.125 1 91.69 94 ASP A CA 1
ATOM 763 C C . ASP A 1 94 ? 1.237 7.578 -14.688 1 91.69 94 ASP A C 1
ATOM 765 O O . ASP A 1 94 ? 2.051 8.398 -14.258 1 91.69 94 ASP A O 1
ATOM 769 N N . TYR A 1 95 ? 0.281 7.074 -13.961 1 93.62 95 TYR A N 1
ATOM 770 C CA . TYR A 1 95 ? 0.073 7.531 -12.594 1 93.62 95 TYR A CA 1
ATOM 771 C C . TYR A 1 95 ? 0.853 6.672 -11.609 1 93.62 95 TYR A C 1
ATOM 773 O O . TYR A 1 95 ? 1.052 7.066 -10.453 1 93.62 95 TYR A O 1
ATOM 781 N N . PHE A 1 96 ? 1.317 5.539 -12.023 1 96.12 96 PHE A N 1
ATOM 782 C CA . PHE A 1 96 ? 1.816 4.578 -11.047 1 96.12 96 PHE A CA 1
ATOM 783 C C . PHE A 1 96 ? 3.326 4.707 -10.883 1 96.12 96 PHE A C 1
ATOM 785 O O . PHE A 1 96 ? 4.051 4.891 -11.867 1 96.12 96 PHE A O 1
ATOM 792 N N . ARG A 1 97 ? 3.713 4.656 -9.633 1 95.44 97 ARG A N 1
ATOM 793 C CA . ARG A 1 97 ? 5.121 4.473 -9.297 1 95.44 97 ARG A CA 1
ATOM 794 C C . ARG A 1 97 ? 5.598 3.076 -9.695 1 95.44 97 ARG A C 1
ATOM 796 O O . ARG A 1 97 ? 4.906 2.086 -9.445 1 95.44 97 ARG A O 1
ATOM 803 N N . THR A 1 98 ? 6.766 3.014 -10.352 1 93.81 98 THR A N 1
ATOM 804 C CA . THR A 1 98 ? 7.32 1.725 -10.75 1 93.81 98 THR A CA 1
ATOM 805 C C . THR A 1 98 ? 8.602 1.427 -9.984 1 93.81 98 THR A C 1
ATOM 807 O O . THR A 1 98 ? 9.523 2.248 -9.953 1 93.81 98 THR A O 1
ATOM 810 N N . PHE A 1 99 ? 8.641 0.299 -9.375 1 93.44 99 PHE A N 1
ATOM 811 C CA . PHE A 1 99 ? 9.82 -0.137 -8.641 1 93.44 99 PHE A CA 1
ATOM 812 C C . PHE A 1 99 ? 10.609 -1.159 -9.445 1 93.44 99 PHE A C 1
ATOM 814 O O . PHE A 1 99 ? 10.18 -1.575 -10.523 1 93.44 99 PHE A O 1
ATOM 821 N N . ASN A 1 100 ? 11.789 -1.515 -8.984 1 90.56 100 ASN A N 1
ATOM 822 C CA . ASN A 1 100 ? 12.703 -2.367 -9.734 1 90.56 100 ASN A CA 1
ATOM 823 C C . ASN A 1 100 ? 12.109 -3.752 -9.977 1 90.56 100 ASN A C 1
ATOM 825 O O . ASN A 1 100 ? 12.266 -4.316 -11.062 1 90.56 100 ASN A O 1
ATOM 829 N N . SER A 1 101 ? 11.445 -4.266 -9 1 91.06 101 SER A N 1
ATOM 830 C CA . SER A 1 101 ? 10.758 -5.543 -9.156 1 91.06 101 SER A CA 1
ATOM 831 C C . SER A 1 101 ? 9.344 -5.352 -9.695 1 91.06 101 SER A C 1
ATOM 833 O O . SER A 1 101 ? 8.492 -4.773 -9.016 1 91.06 101 SER A O 1
ATOM 835 N N . GLU A 1 102 ? 9.125 -5.848 -10.859 1 93.38 102 GLU A N 1
ATOM 836 C CA . GLU A 1 102 ? 7.836 -5.648 -11.508 1 93.38 102 GLU A CA 1
ATOM 837 C C . GLU A 1 102 ? 6.707 -6.266 -10.688 1 93.38 102 GLU A C 1
ATOM 839 O O . GLU A 1 102 ? 5.637 -5.668 -10.547 1 93.38 102 GLU A O 1
ATOM 844 N N . ASP A 1 103 ? 6.922 -7.465 -10.172 1 96.38 103 ASP A N 1
ATOM 845 C CA . ASP A 1 103 ? 5.867 -8.156 -9.438 1 96.38 103 ASP A CA 1
ATOM 846 C C . ASP A 1 103 ? 5.508 -7.402 -8.156 1 96.38 103 ASP A C 1
ATOM 848 O O . ASP A 1 103 ? 4.332 -7.316 -7.793 1 96.38 103 ASP A O 1
ATOM 852 N N . THR A 1 104 ? 6.496 -6.82 -7.457 1 96.19 104 THR A N 1
ATOM 853 C CA . THR A 1 104 ? 6.207 -6.023 -6.266 1 96.19 104 THR A CA 1
ATOM 854 C C . THR A 1 104 ? 5.465 -4.746 -6.637 1 96.19 104 THR A C 1
ATOM 856 O O . THR A 1 104 ? 4.613 -4.273 -5.883 1 96.19 104 THR A O 1
ATOM 859 N N . SER A 1 105 ? 5.805 -4.156 -7.828 1 96.94 105 SER A N 1
ATOM 860 C CA . SER A 1 105 ? 5.066 -2.992 -8.312 1 96.94 105 SER A CA 1
ATOM 861 C C . SER A 1 105 ? 3.598 -3.326 -8.547 1 96.94 105 SER A C 1
ATOM 863 O O . SER A 1 105 ? 2.711 -2.584 -8.117 1 96.94 105 SER A O 1
ATOM 865 N N . VAL A 1 106 ? 3.396 -4.434 -9.18 1 98.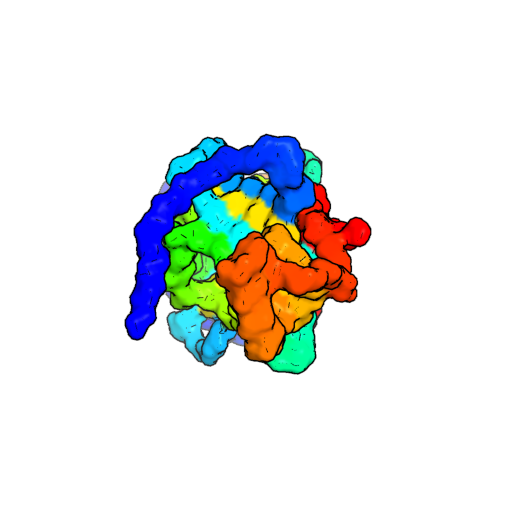31 106 VAL A N 1
ATOM 866 C CA . VAL A 1 106 ? 2.029 -4.852 -9.469 1 98.31 106 VAL A CA 1
ATOM 867 C C . VAL A 1 106 ? 1.269 -5.07 -8.164 1 98.31 106 VAL A C 1
ATOM 869 O O . VAL A 1 106 ? 0.111 -4.664 -8.031 1 98.31 106 VAL A O 1
ATOM 872 N N . GLY A 1 107 ? 1.939 -5.75 -7.242 1 98.5 107 GLY A N 1
ATOM 873 C CA . GLY A 1 107 ? 1.326 -5.906 -5.93 1 98.5 107 GLY A CA 1
ATOM 874 C C . GLY A 1 107 ? 0.884 -4.59 -5.32 1 98.5 107 GLY A C 1
ATOM 875 O O . GLY A 1 107 ? -0.234 -4.477 -4.812 1 98.5 107 GLY A O 1
ATOM 876 N N . LEU A 1 108 ? 1.733 -3.602 -5.387 1 98.19 108 LEU A N 1
ATOM 877 C CA . LEU A 1 108 ? 1.433 -2.299 -4.805 1 98.19 108 LEU A CA 1
ATOM 878 C C . LEU A 1 108 ? 0.332 -1.594 -5.59 1 98.19 108 LEU A C 1
ATOM 880 O O . LEU A 1 108 ? -0.588 -1.022 -5.004 1 98.19 108 LEU A O 1
ATOM 884 N N . TRP A 1 109 ? 0.392 -1.643 -6.887 1 98.44 109 TRP A N 1
ATOM 885 C CA . TRP A 1 109 ? -0.609 -1.003 -7.734 1 98.44 109 TRP A CA 1
ATOM 886 C C . TRP A 1 109 ? -2.004 -1.532 -7.422 1 98.44 109 TRP A C 1
ATOM 888 O O . TRP A 1 109 ? -2.982 -0.781 -7.457 1 98.44 109 TRP A O 1
ATOM 898 N N . LEU A 1 110 ? -2.072 -2.773 -7.098 1 98.5 110 LEU A N 1
ATOM 899 C CA . LEU A 1 110 ? -3.371 -3.42 -6.949 1 98.5 110 LEU A CA 1
ATOM 900 C C . LEU A 1 110 ? -3.789 -3.469 -5.484 1 98.5 110 LEU A C 1
ATOM 902 O O . LEU A 1 110 ? -4.891 -3.92 -5.164 1 98.5 110 LEU A O 1
ATOM 906 N N . SER A 1 111 ? -2.932 -3.008 -4.602 1 98.19 111 SER A N 1
ATOM 907 C CA . SER A 1 111 ? -3.207 -3.107 -3.172 1 98.19 111 SER A CA 1
ATOM 908 C C . SER A 1 111 ? -4.43 -2.283 -2.785 1 98.19 111 SER A C 1
ATOM 910 O O . SER A 1 111 ? -5.117 -2.6 -1.812 1 98.19 111 SER A O 1
ATOM 912 N N . SER A 1 112 ? -4.699 -1.239 -3.562 1 97.31 112 SER A N 1
ATOM 913 C CA . SER A 1 112 ? -5.801 -0.349 -3.203 1 97.31 112 SER A CA 1
ATOM 914 C C . SER A 1 112 ? -7.008 -0.568 -4.109 1 97.31 112 SER A C 1
ATOM 916 O O . SER A 1 112 ? -7.961 0.209 -4.078 1 97.31 112 SER A O 1
ATOM 918 N N . VAL A 1 113 ? -6.961 -1.552 -4.914 1 97.31 113 VAL A N 1
ATOM 919 C CA . VAL A 1 113 ? -8.008 -1.756 -5.91 1 97.31 113 VAL A CA 1
ATOM 920 C C . VAL A 1 113 ? -9.125 -2.613 -5.324 1 97.31 113 VAL A C 1
ATOM 922 O O . VAL A 1 113 ? -8.859 -3.6 -4.633 1 97.31 113 VAL A O 1
ATOM 925 N N . ASN A 1 114 ? -10.305 -2.189 -5.625 1 95.5 114 ASN A N 1
ATOM 926 C CA . ASN A 1 114 ? -11.523 -2.859 -5.18 1 95.5 114 ASN A CA 1
ATOM 927 C C . ASN A 1 114 ? -11.906 -4.008 -6.113 1 95.5 114 ASN A C 1
ATOM 929 O O . ASN A 1 114 ? -11.391 -4.102 -7.23 1 95.5 114 ASN A O 1
ATOM 933 N N . ASN A 1 115 ? -12.742 -4.992 -5.578 1 95.69 115 ASN A N 1
ATOM 934 C CA . ASN A 1 115 ? -13.32 -6.09 -6.352 1 95.69 115 ASN A CA 1
ATOM 935 C C . ASN A 1 115 ? -12.242 -7.02 -6.895 1 95.69 115 ASN A C 1
ATOM 937 O O . ASN A 1 115 ? -12.242 -7.352 -8.086 1 95.69 115 ASN A O 1
ATOM 941 N N . ILE A 1 116 ? -11.328 -7.422 -6.055 1 97 116 ILE A N 1
ATOM 942 C CA . ILE A 1 116 ? -10.289 -8.375 -6.426 1 97 116 ILE A CA 1
ATOM 943 C C . ILE A 1 116 ? -10.398 -9.625 -5.551 1 97 116 ILE A C 1
ATOM 945 O O . ILE A 1 116 ? -10.578 -9.523 -4.336 1 97 116 ILE A O 1
ATOM 949 N N . VAL A 1 117 ? -10.406 -10.719 -6.152 1 96.62 117 VAL A N 1
ATOM 950 C CA . VAL A 1 117 ? -10.148 -11.977 -5.461 1 96.62 117 VAL A CA 1
ATOM 951 C C . VAL A 1 117 ? -8.695 -12.398 -5.664 1 96.62 117 VAL A C 1
ATOM 953 O O . VAL A 1 117 ? -8.234 -12.523 -6.801 1 96.62 117 VAL A O 1
ATOM 956 N N . ARG A 1 118 ? -8 -12.516 -4.582 1 97.69 118 ARG A N 1
ATOM 957 C CA . ARG A 1 118 ? -6.637 -13.031 -4.605 1 97.69 118 ARG A CA 1
ATOM 958 C C . ARG A 1 118 ? -6.605 -14.523 -4.285 1 97.69 118 ARG A C 1
ATOM 960 O O . ARG A 1 118 ? -7.117 -14.953 -3.25 1 97.69 118 ARG A O 1
ATOM 967 N N . ILE A 1 119 ? -6.059 -15.25 -5.195 1 97.38 119 ILE A N 1
ATOM 968 C CA . ILE A 1 119 ? -5.945 -16.688 -5 1 97.38 119 ILE A CA 1
ATOM 969 C C . ILE A 1 119 ? -4.477 -17.078 -4.867 1 97.38 119 ILE A C 1
ATOM 971 O O . ILE A 1 119 ? -3.717 -17 -5.84 1 97.38 119 ILE A O 1
ATOM 975 N N . HIS A 1 120 ? -4.121 -17.391 -3.66 1 97.88 120 HIS A N 1
ATOM 976 C CA . HIS A 1 120 ? -2.828 -18.031 -3.457 1 97.88 120 HIS A CA 1
ATOM 977 C C . HIS A 1 120 ? -2.895 -19.516 -3.811 1 97.88 120 HIS A C 1
ATOM 979 O O . HIS A 1 120 ? -3.719 -20.25 -3.266 1 97.88 120 HIS A O 1
ATOM 985 N N . ASP A 1 121 ? -1.991 -19.922 -4.668 1 96.88 121 ASP A N 1
ATOM 986 C CA . ASP A 1 121 ? -2.037 -21.281 -5.18 1 96.88 121 ASP A CA 1
ATOM 987 C C . ASP A 1 121 ? -0.655 -21.938 -5.133 1 96.88 121 ASP A C 1
ATOM 989 O O . ASP A 1 121 ? 0.265 -21.5 -5.828 1 96.88 121 ASP A O 1
ATOM 993 N N . ILE A 1 122 ? -0.541 -23.047 -4.383 1 95.38 122 ILE A N 1
ATOM 994 C CA . ILE A 1 122 ? 0.754 -23.688 -4.195 1 95.38 122 ILE A CA 1
ATOM 995 C C . ILE A 1 122 ? 1.173 -24.391 -5.484 1 95.38 122 ILE A C 1
ATOM 997 O O . ILE A 1 122 ? 2.322 -24.812 -5.621 1 95.38 122 ILE A O 1
ATOM 1001 N N . ARG A 1 123 ? 0.325 -24.484 -6.41 1 96 123 ARG A N 1
ATOM 1002 C CA . ARG A 1 123 ? 0.649 -25.125 -7.684 1 96 123 ARG A CA 1
ATOM 1003 C C . ARG A 1 123 ? 1.431 -24.172 -8.586 1 96 123 ARG A C 1
ATOM 1005 O O . ARG A 1 123 ? 1.924 -24.578 -9.641 1 96 123 ARG A O 1
ATOM 1012 N N . PHE A 1 124 ? 1.495 -22.984 -8.148 1 97.31 124 PHE A N 1
ATOM 1013 C CA . PHE A 1 124 ? 2.385 -22.031 -8.789 1 97.31 124 PHE A CA 1
ATOM 1014 C C . PHE A 1 124 ? 3.785 -22.094 -8.188 1 97.31 124 PHE A C 1
ATOM 1016 O O . PHE A 1 124 ? 4.059 -21.484 -7.156 1 97.31 124 PHE A O 1
ATOM 1023 N N . ASP A 1 125 ? 4.676 -22.812 -8.859 1 96.62 125 ASP A N 1
ATOM 1024 C CA . ASP A 1 125 ? 6.09 -22.828 -8.5 1 96.62 125 ASP A CA 1
ATOM 1025 C C . ASP A 1 125 ? 6.848 -21.688 -9.148 1 96.62 125 ASP A C 1
ATOM 1027 O O . ASP A 1 125 ? 7.602 -21.891 -10.102 1 96.62 125 ASP A O 1
ATOM 1031 N N . THR A 1 126 ? 6.605 -20.469 -8.539 1 97.12 126 THR A N 1
ATOM 1032 C CA . THR A 1 126 ? 7 -19.266 -9.273 1 97.12 126 THR A CA 1
ATOM 1033 C C . THR A 1 126 ? 7.984 -18.438 -8.453 1 97.12 126 THR A C 1
ATOM 1035 O O . THR A 1 126 ? 8.234 -17.281 -8.773 1 97.12 126 THR A O 1
ATOM 1038 N N . GLU A 1 127 ? 8.539 -19 -7.398 1 94.69 127 GLU A N 1
ATOM 1039 C CA . GLU A 1 127 ? 9.602 -18.344 -6.637 1 94.69 127 GLU A CA 1
ATOM 1040 C C . GLU A 1 127 ? 10.883 -18.25 -7.453 1 94.69 127 GLU A C 1
ATOM 1042 O O . GLU A 1 127 ? 10.945 -18.703 -8.594 1 94.69 127 GLU A O 1
ATOM 1047 N N . TRP A 1 128 ? 11.922 -17.516 -6.918 1 88.94 128 TRP A N 1
ATOM 1048 C CA . TRP A 1 128 ? 13.188 -17.312 -7.613 1 88.94 128 TRP A CA 1
ATOM 1049 C C . TRP A 1 128 ? 13.922 -18.625 -7.816 1 88.94 128 TRP A C 1
ATOM 1051 O O . TRP A 1 128 ? 14.773 -18.734 -8.703 1 88.94 128 TRP A O 1
ATOM 1061 N N . THR A 1 129 ? 13.594 -19.609 -6.965 1 91.69 129 THR A N 1
ATOM 1062 C CA . THR A 1 129 ? 14.086 -20.969 -7.145 1 91.69 129 THR A CA 1
ATOM 1063 C C . THR A 1 129 ? 12.938 -21.969 -7.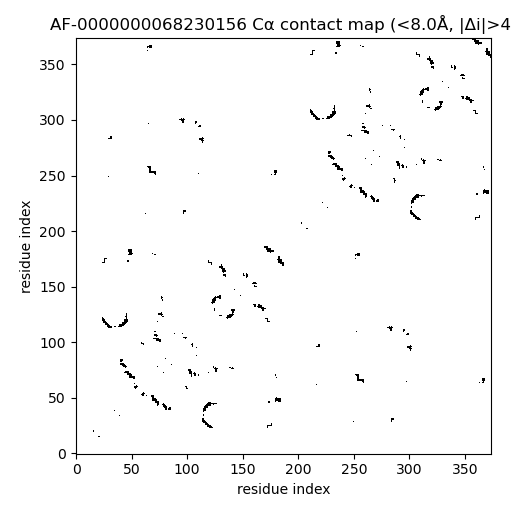133 1 91.69 129 THR A C 1
ATOM 1065 O O . THR A 1 129 ? 11.945 -21.766 -6.434 1 91.69 129 THR A O 1
ATOM 1068 N N . SER A 1 130 ? 13.172 -22.984 -7.922 1 94.31 130 SER A N 1
ATOM 1069 C CA . SER A 1 130 ? 12.109 -23.984 -8.047 1 94.31 130 SER A CA 1
ATOM 1070 C C . SER A 1 130 ? 11.992 -24.828 -6.781 1 94.31 130 SER A C 1
ATOM 1072 O O . SER A 1 130 ? 13.008 -25.141 -6.148 1 94.31 130 SER A O 1
ATOM 1074 N N . ARG A 1 131 ? 10.75 -25.297 -6.48 1 95.12 131 ARG A N 1
ATOM 1075 C CA . ARG A 1 131 ? 10.484 -26.188 -5.355 1 95.12 131 ARG A CA 1
ATOM 1076 C C . ARG A 1 131 ? 10.562 -27.641 -5.789 1 95.12 131 ARG A C 1
ATOM 1078 O O . ARG A 1 131 ? 10.188 -28.547 -5.027 1 95.12 131 ARG A O 1
ATOM 1085 N N . GLY A 1 132 ? 11.047 -27.875 -6.992 1 94.56 132 GLY A N 1
ATOM 1086 C CA . GLY A 1 132 ? 11.102 -29.234 -7.52 1 94.56 132 GLY A CA 1
ATOM 1087 C C . GLY A 1 132 ? 10.102 -29.484 -8.633 1 94.56 132 GLY A C 1
ATOM 1088 O O . GLY A 1 132 ? 9.859 -28.594 -9.461 1 94.56 132 GLY A O 1
ATOM 1089 N N . CYS A 1 133 ? 9.719 -30.734 -8.664 1 95.25 133 CYS A N 1
ATOM 1090 C CA . CYS A 1 133 ? 8.742 -31.094 -9.68 1 95.25 133 CYS A CA 1
ATOM 1091 C C . CYS A 1 133 ? 7.586 -31.875 -9.062 1 95.25 133 CYS A C 1
ATOM 1093 O O . CYS A 1 133 ? 7.809 -32.875 -8.352 1 95.25 133 CYS A O 1
ATOM 1095 N N . LYS A 1 134 ? 6.457 -31.359 -9.227 1 94.06 134 LYS A N 1
ATOM 1096 C CA . LYS A 1 134 ? 5.223 -32.062 -8.867 1 94.06 134 LYS A CA 1
ATOM 1097 C C . LYS A 1 134 ? 4.262 -32.125 -10.055 1 94.06 134 LYS A C 1
ATOM 1099 O O . LYS A 1 134 ? 4.133 -31.156 -10.805 1 94.06 134 LYS A O 1
ATOM 1104 N N . ASN A 1 135 ? 3.486 -33.156 -10.055 1 93.5 135 ASN A N 1
ATOM 1105 C CA . ASN A 1 135 ? 2.617 -33.344 -11.211 1 93.5 135 ASN A CA 1
ATOM 1106 C C . ASN A 1 135 ? 1.409 -32.438 -11.164 1 93.5 135 ASN A C 1
ATOM 1108 O O . ASN A 1 135 ? 0.745 -32.219 -12.18 1 93.5 135 ASN A O 1
ATOM 1112 N N . PHE A 1 136 ? 1.18 -31.828 -10.023 1 90.94 136 PHE A N 1
ATOM 1113 C CA . PHE A 1 136 ? 0.019 -30.953 -9.93 1 90.94 136 PHE A CA 1
ATOM 1114 C C . PHE A 1 136 ? 0.412 -29.5 -10.203 1 90.94 136 PHE A C 1
ATOM 1116 O O . PHE A 1 136 ? -0.436 -28.609 -10.172 1 90.94 136 PHE A O 1
ATOM 1123 N N . TYR A 1 137 ? 1.661 -29.234 -10.539 1 94.44 137 TYR A N 1
ATOM 1124 C CA . TYR A 1 137 ? 2.08 -27.859 -10.805 1 94.44 137 TYR A CA 1
ATOM 1125 C C . TYR A 1 137 ? 1.407 -27.328 -12.062 1 94.44 137 TYR A C 1
ATOM 1127 O O . TYR A 1 137 ? 1.264 -28.047 -13.055 1 94.44 137 TYR A O 1
ATOM 1135 N N . LEU A 1 138 ? 0.993 -26.125 -11.938 1 93.88 138 LEU A N 1
ATOM 1136 C CA . LEU A 1 138 ? 0.406 -25.422 -13.07 1 93.88 138 LEU A CA 1
ATOM 1137 C C . LEU A 1 138 ? 1.453 -24.578 -13.781 1 93.88 138 LEU A C 1
ATOM 1139 O O . LEU A 1 138 ? 1.41 -24.422 -15.008 1 93.88 138 LEU A O 1
ATOM 1143 N N . VAL A 1 139 ? 2.289 -23.953 -13.086 1 94.94 139 VAL A N 1
ATOM 1144 C CA . VAL A 1 139 ? 3.361 -23.094 -13.562 1 94.94 139 VAL A CA 1
ATOM 1145 C C . VAL A 1 139 ? 4.656 -23.406 -12.82 1 94.94 139 VAL A C 1
ATOM 1147 O O . VAL A 1 139 ? 4.652 -23.594 -11.602 1 94.94 139 VAL A O 1
ATOM 1150 N N . THR A 1 140 ? 5.715 -23.578 -13.516 1 93.88 140 THR A N 1
ATOM 1151 C CA . THR A 1 140 ? 7.031 -23.75 -12.914 1 93.88 140 THR A CA 1
ATOM 1152 C C . THR A 1 140 ? 8.031 -22.75 -13.492 1 93.88 140 THR A C 1
ATOM 1154 O O . THR A 1 140 ? 8.008 -22.469 -14.695 1 93.88 140 THR A O 1
ATOM 1157 N N . HIS A 1 141 ? 8.734 -22.203 -12.602 1 93.19 141 HIS A N 1
ATOM 1158 C CA . HIS A 1 141 ? 9.727 -21.203 -12.977 1 93.19 141 HIS A CA 1
ATOM 1159 C C . HIS A 1 141 ? 11.125 -21.641 -12.57 1 93.19 141 HIS A C 1
ATOM 1161 O O . HIS A 1 141 ? 11.289 -22.484 -11.688 1 93.19 141 HIS A O 1
ATOM 1167 N N . ASN A 1 142 ? 12.117 -21.047 -13.32 1 92.62 142 ASN A N 1
ATOM 1168 C CA . ASN A 1 142 ? 13.539 -21.234 -13.031 1 92.62 142 ASN A CA 1
ATOM 1169 C C . ASN A 1 142 ? 13.961 -22.688 -13.242 1 92.62 142 ASN A C 1
ATOM 1171 O O . ASN A 1 142 ? 14.57 -23.297 -12.359 1 92.62 142 ASN A O 1
ATOM 1175 N N . ILE A 1 143 ? 13.602 -23.25 -14.32 1 91.75 143 ILE A N 1
ATOM 1176 C CA . ILE A 1 143 ? 14.023 -24.594 -14.75 1 91.75 143 ILE A CA 1
ATOM 1177 C C . ILE A 1 143 ? 14.93 -24.484 -15.969 1 91.75 143 ILE A C 1
ATOM 1179 O O . ILE A 1 143 ? 14.781 -23.562 -16.781 1 91.75 143 ILE A O 1
ATOM 1183 N N . SER A 1 144 ? 15.883 -25.375 -16.016 1 93.25 144 SER A N 1
ATOM 1184 C CA . SER A 1 144 ? 16.828 -25.359 -17.125 1 93.25 144 SER A CA 1
ATOM 1185 C C . SER A 1 144 ? 16.141 -25.781 -18.422 1 93.25 144 SER A C 1
ATOM 1187 O O . SER A 1 144 ? 15.117 -26.469 -18.406 1 93.25 144 SER A O 1
ATOM 1189 N N . PRO A 1 145 ? 16.766 -25.359 -19.531 1 95 145 PRO A N 1
ATOM 1190 C CA . PRO A 1 145 ? 16.219 -25.812 -20.812 1 95 145 PRO A CA 1
ATOM 1191 C C . PRO A 1 145 ? 16.141 -27.344 -20.922 1 95 145 PRO A C 1
ATOM 1193 O O . PRO A 1 145 ? 15.18 -27.875 -21.453 1 95 145 PRO A O 1
ATOM 1196 N N . LYS A 1 146 ? 17.203 -27.969 -20.453 1 95.06 146 LYS A N 1
ATOM 1197 C CA . LYS A 1 146 ? 17.219 -29.422 -20.484 1 95.06 146 LYS A CA 1
ATOM 1198 C C . LYS A 1 146 ? 16.047 -30 -19.688 1 95.06 146 LYS A C 1
ATOM 1200 O O . LYS A 1 146 ? 15.352 -30.906 -20.156 1 95.06 146 LYS A O 1
ATOM 1205 N N . GLU A 1 147 ? 15.867 -29.5 -18.5 1 93.44 147 GLU A N 1
ATOM 1206 C CA . GLU A 1 147 ? 14.766 -29.938 -17.656 1 93.44 147 GLU A CA 1
ATOM 1207 C C . GLU A 1 147 ? 13.422 -29.688 -18.328 1 93.44 147 GLU A C 1
ATOM 1209 O O . GLU A 1 147 ? 12.508 -30.516 -18.234 1 93.44 147 GLU A O 1
ATOM 1214 N N . MET A 1 148 ? 13.289 -28.531 -18.953 1 94.31 148 MET A N 1
ATOM 1215 C CA . MET A 1 148 ? 12.055 -28.188 -19.641 1 94.31 148 MET A CA 1
ATOM 1216 C C . MET A 1 148 ? 11.734 -29.203 -20.734 1 94.31 148 MET A C 1
ATOM 1218 O O . MET A 1 148 ? 10.586 -29.625 -20.891 1 94.31 148 MET A O 1
ATOM 1222 N N . SER A 1 149 ? 12.781 -29.578 -21.438 1 95.69 149 SER A N 1
ATOM 1223 C CA . SER A 1 149 ? 12.617 -30.562 -22.516 1 95.69 149 SER A CA 1
ATOM 1224 C C . SER A 1 149 ? 12.164 -31.906 -21.953 1 95.69 149 SER A C 1
ATOM 1226 O O . SER A 1 149 ? 11.273 -32.562 -22.516 1 95.69 149 SER A O 1
ATOM 1228 N N . VAL A 1 150 ? 12.773 -32.312 -20.906 1 95.12 150 VAL A N 1
ATOM 1229 C CA . VAL A 1 150 ? 12.422 -33.594 -20.266 1 95.12 150 VAL A CA 1
ATOM 1230 C C . VAL A 1 150 ? 10.969 -33.531 -19.797 1 95.12 150 VAL A C 1
ATOM 1232 O O . VAL A 1 150 ? 10.219 -34.5 -20.016 1 95.12 150 VAL A O 1
ATOM 1235 N N . MET A 1 151 ? 10.562 -32.438 -19.188 1 94.44 151 MET A N 1
ATOM 1236 C CA . MET A 1 151 ? 9.195 -32.281 -18.703 1 94.44 151 MET A CA 1
ATOM 1237 C C . MET A 1 151 ? 8.195 -32.344 -19.844 1 94.44 151 MET A C 1
ATOM 1239 O O . MET A 1 151 ? 7.148 -32.969 -19.734 1 94.44 151 MET A O 1
ATOM 1243 N N . TYR A 1 152 ? 8.531 -31.625 -20.891 1 94.75 152 TYR A N 1
ATOM 1244 C CA . TYR A 1 152 ? 7.672 -31.609 -22.062 1 94.75 152 TYR A CA 1
ATOM 1245 C C . TYR A 1 152 ? 7.496 -33.031 -22.625 1 94.75 152 TYR A C 1
ATOM 1247 O O . TYR A 1 152 ? 6.379 -33.438 -22.906 1 94.75 152 TYR A O 1
ATOM 1255 N N . ASP A 1 153 ? 8.609 -33.719 -22.781 1 95.94 153 ASP A N 1
ATOM 1256 C CA . ASP A 1 153 ? 8.578 -35.094 -23.281 1 95.94 153 ASP A CA 1
ATOM 1257 C C . ASP A 1 153 ? 7.727 -36 -22.391 1 95.94 153 ASP A C 1
ATOM 1259 O O . ASP A 1 153 ? 6.953 -36.812 -22.875 1 95.94 153 ASP A O 1
ATOM 1263 N N . ASN A 1 154 ? 7.898 -35.875 -21.109 1 95.44 154 ASN A N 1
ATOM 1264 C CA . ASN A 1 154 ? 7.113 -36.656 -20.156 1 95.44 154 ASN A CA 1
ATOM 1265 C C . ASN A 1 154 ? 5.621 -36.344 -20.297 1 95.44 154 ASN A C 1
ATOM 1267 O O . ASN A 1 154 ? 4.801 -37.281 -20.219 1 95.44 154 ASN A O 1
ATOM 1271 N N . LEU A 1 155 ? 5.301 -35.031 -20.453 1 93.62 155 LEU A N 1
ATOM 1272 C CA . LEU A 1 155 ? 3.904 -34.625 -20.594 1 93.62 155 LEU A CA 1
ATOM 1273 C C . LEU A 1 155 ? 3.275 -35.25 -21.828 1 93.62 155 LEU A C 1
ATOM 1275 O O . LEU A 1 155 ? 2.148 -35.75 -21.781 1 93.62 155 LEU A O 1
ATOM 1279 N N . ILE A 1 156 ? 4.027 -35.25 -22.922 1 95.06 156 ILE A N 1
ATOM 1280 C CA . ILE A 1 156 ? 3.518 -35.75 -24.203 1 95.06 156 ILE A CA 1
ATOM 1281 C C . ILE A 1 156 ? 3.406 -37.25 -24.156 1 95.06 156 ILE A C 1
ATOM 1283 O O . ILE A 1 156 ? 2.4 -37.812 -24.594 1 95.06 156 ILE A O 1
ATOM 1287 N N . ASN A 1 157 ? 4.312 -37.969 -23.547 1 95.94 157 ASN A N 1
ATOM 1288 C CA . ASN A 1 157 ? 4.41 -39.406 -23.609 1 95.94 157 ASN A CA 1
ATOM 1289 C C . ASN A 1 157 ? 3.674 -40.094 -22.453 1 95.94 157 ASN A C 1
ATOM 1291 O O . ASN A 1 157 ? 3.1 -41.156 -22.625 1 95.94 157 ASN A O 1
ATOM 1295 N N . ASN A 1 158 ? 3.688 -39.5 -21.266 1 94.75 158 ASN A N 1
ATOM 1296 C CA . ASN A 1 158 ? 3.195 -40.156 -20.062 1 94.75 158 ASN A CA 1
ATOM 1297 C C . ASN A 1 158 ? 2.055 -39.375 -19.406 1 94.75 158 ASN A C 1
ATOM 1299 O O . ASN A 1 158 ? 1.494 -39.812 -18.406 1 94.75 158 ASN A O 1
ATOM 1303 N N . LYS A 1 159 ? 1.756 -38.188 -19.922 1 94.19 159 LYS A N 1
ATOM 1304 C CA . LYS A 1 159 ? 0.701 -37.312 -19.406 1 94.19 159 LYS A CA 1
ATOM 1305 C C . LYS A 1 159 ? 0.988 -36.875 -17.984 1 94.19 159 LYS A C 1
ATOM 1307 O O . LYS A 1 159 ? 0.063 -36.688 -17.188 1 94.19 159 LYS A O 1
ATOM 1312 N N . GLN A 1 160 ? 2.271 -37.031 -17.688 1 94 160 GLN A N 1
ATOM 1313 C CA . GLN A 1 160 ? 2.768 -36.531 -16.422 1 94 160 GLN A CA 1
ATOM 1314 C C . GLN A 1 160 ? 3.934 -35.562 -16.609 1 94 160 GLN A C 1
ATOM 1316 O O . GLN A 1 160 ? 4.742 -35.75 -17.531 1 94 160 GLN A O 1
ATOM 1321 N N . LEU A 1 161 ? 3.965 -34.562 -15.766 1 94.31 161 LEU A N 1
ATOM 1322 C CA . LEU A 1 161 ? 5.008 -33.531 -15.883 1 94.31 161 LEU A CA 1
ATOM 1323 C C . LEU A 1 161 ? 6.363 -34.094 -15.477 1 94.31 161 LEU A C 1
ATOM 1325 O O . LEU A 1 161 ? 7.359 -33.875 -16.172 1 94.31 161 LEU A O 1
ATOM 1329 N N . CYS A 1 162 ? 6.359 -34.938 -14.414 1 95.25 162 CYS A N 1
ATOM 1330 C CA . CYS A 1 162 ? 7.609 -35.312 -13.789 1 95.25 162 CYS A CA 1
ATOM 1331 C C . CYS A 1 162 ? 7.922 -36.781 -14.086 1 95.25 162 CYS A C 1
ATOM 1333 O O . CYS A 1 162 ? 7.035 -37.656 -14.023 1 95.25 162 CYS A O 1
ATOM 1335 N N . THR A 1 163 ? 9.195 -37.031 -14.422 1 94.31 163 THR A N 1
ATOM 1336 C CA . THR A 1 163 ? 9.625 -38.406 -14.422 1 94.31 163 THR A CA 1
ATOM 1337 C C . THR A 1 163 ? 9.516 -39.031 -13.023 1 94.31 163 THR A C 1
ATOM 1339 O O . THR A 1 163 ? 8.969 -40.125 -12.852 1 94.31 163 THR A O 1
ATOM 1342 N N . LYS A 1 164 ? 10.016 -38.344 -12.148 1 93.81 164 LYS A N 1
ATOM 1343 C CA . LYS A 1 164 ? 9.875 -38.594 -10.719 1 93.81 164 LYS A CA 1
ATOM 1344 C C . LYS A 1 164 ? 9.625 -37.281 -9.953 1 93.81 164 LYS A C 1
ATOM 1346 O O . LYS A 1 164 ? 10.336 -36.312 -10.148 1 93.81 164 LYS A O 1
ATOM 1351 N N . GLU A 1 165 ? 8.625 -37.344 -9.102 1 95.44 165 GLU A N 1
ATOM 1352 C CA . GLU A 1 165 ? 8.344 -36.125 -8.32 1 95.44 165 GLU A CA 1
ATOM 1353 C C . GLU A 1 165 ? 9.453 -35.844 -7.312 1 95.44 165 GLU A C 1
ATOM 1355 O O . GLU A 1 165 ? 10.047 -36.781 -6.758 1 95.44 165 GLU A O 1
ATOM 1360 N N . GLU A 1 166 ? 9.789 -34.625 -7.211 1 94.19 166 GLU A N 1
ATOM 1361 C CA . GLU A 1 166 ? 10.828 -34.188 -6.285 1 94.19 166 GLU A CA 1
ATOM 1362 C C . GLU A 1 166 ? 10.422 -32.906 -5.582 1 94.19 166 GLU A C 1
ATOM 1364 O O . GLU A 1 166 ? 9.875 -31.984 -6.211 1 94.19 166 GLU A O 1
ATOM 1369 N N . GLU A 1 167 ? 10.656 -32.906 -4.27 1 93.62 167 GLU A N 1
ATOM 1370 C CA . GLU A 1 167 ? 10.461 -31.688 -3.494 1 93.62 167 GLU A CA 1
ATOM 1371 C C . GLU A 1 167 ? 11.781 -31.125 -2.979 1 93.62 167 GLU A C 1
ATOM 1373 O O . GLU A 1 167 ? 12.453 -31.766 -2.156 1 93.62 167 GLU A O 1
ATOM 1378 N N . LYS A 1 168 ? 12.148 -30.016 -3.461 1 93.62 168 LYS A N 1
ATOM 1379 C CA . LYS A 1 168 ? 13.406 -29.391 -3.062 1 93.62 168 LYS A CA 1
ATOM 1380 C C . LYS A 1 168 ? 13.195 -28.391 -1.933 1 93.62 168 LYS A C 1
ATOM 1382 O O . LYS A 1 168 ? 14.117 -28.125 -1.151 1 93.62 168 LYS A O 1
ATOM 1387 N N . ARG A 1 169 ? 12.062 -27.766 -1.861 1 93.25 169 ARG A N 1
ATOM 1388 C CA . ARG A 1 169 ? 11.68 -26.766 -0.866 1 93.25 169 ARG A CA 1
ATOM 1389 C C . ARG A 1 169 ? 10.203 -26.875 -0.52 1 93.25 169 ARG A C 1
ATOM 1391 O O . ARG A 1 169 ? 9.383 -27.219 -1.375 1 93.25 169 ARG A O 1
ATOM 1398 N N . LYS A 1 170 ? 9.883 -26.516 0.688 1 92.75 170 LYS A N 1
ATOM 1399 C CA . LYS A 1 170 ? 8.492 -26.594 1.138 1 92.75 170 LYS A CA 1
ATOM 1400 C C . LYS A 1 170 ? 7.684 -25.406 0.637 1 92.75 170 LYS A C 1
ATOM 1402 O O . LYS A 1 170 ? 8.227 -24.312 0.429 1 92.75 170 LYS A O 1
ATOM 1407 N N . TYR A 1 171 ? 6.43 -25.719 0.385 1 93.75 171 TYR A N 1
ATOM 1408 C CA . TYR A 1 171 ? 5.496 -24.641 0.069 1 93.75 171 TYR A CA 1
ATOM 1409 C C . TYR A 1 171 ? 4.793 -24.141 1.326 1 93.75 171 TYR A C 1
ATOM 1411 O O . TYR A 1 171 ? 4.867 -24.781 2.381 1 93.75 171 TYR A O 1
ATOM 1419 N N . TYR A 1 172 ? 4.215 -22.953 1.325 1 94.5 172 TYR A N 1
ATOM 1420 C CA . TYR A 1 172 ? 3.328 -22.438 2.363 1 94.5 172 TYR A CA 1
ATOM 1421 C C . TYR A 1 172 ? 1.97 -22.062 1.784 1 94.5 172 TYR A C 1
ATOM 1423 O O . TYR A 1 172 ? 1.859 -21.75 0.596 1 94.5 172 TYR A O 1
ATOM 1431 N N . LEU A 1 173 ? 0.99 -22.234 2.6 1 94.44 173 LEU A N 1
ATOM 1432 C CA . LEU A 1 173 ? -0.325 -21.688 2.293 1 94.44 173 LEU A CA 1
ATOM 1433 C C . LEU A 1 173 ? -0.492 -20.297 2.916 1 94.44 173 LEU A C 1
ATOM 1435 O O . LEU A 1 173 ? -0.34 -20.141 4.129 1 94.44 173 LEU A O 1
ATOM 1439 N N . TYR A 1 174 ? -0.751 -19.344 2.053 1 96.44 174 TYR A N 1
ATOM 1440 C CA . TYR A 1 174 ? -0.858 -17.984 2.541 1 96.44 174 TYR A CA 1
ATOM 1441 C C . TYR A 1 174 ? -2.02 -17.828 3.518 1 96.44 174 TYR A C 1
ATOM 1443 O O . TYR A 1 174 ? -3.162 -18.156 3.184 1 96.44 174 TYR A O 1
ATOM 1451 N N . ASP A 1 175 ? -1.731 -17.422 4.688 1 95.31 175 ASP A N 1
ATOM 1452 C CA . ASP A 1 175 ? -2.768 -17.156 5.68 1 95.31 175 ASP A CA 1
ATOM 1453 C C . ASP A 1 175 ? -3.248 -15.703 5.598 1 95.31 175 ASP A C 1
ATOM 1455 O O . ASP A 1 175 ? -2.637 -14.805 6.18 1 95.31 175 ASP A O 1
ATOM 1459 N N . TRP A 1 176 ? -4.402 -15.461 5.008 1 94.75 176 TRP A N 1
ATOM 1460 C CA . TRP A 1 176 ? -4.926 -14.117 4.777 1 94.75 176 TRP A CA 1
ATOM 1461 C C . TRP A 1 176 ? -5.559 -13.555 6.047 1 94.75 176 TRP A C 1
ATOM 1463 O O . TRP A 1 176 ? -5.906 -12.375 6.102 1 94.75 176 TRP A O 1
ATOM 1473 N N . SER A 1 177 ? -5.703 -14.375 7.09 1 91.12 177 SER A N 1
ATOM 1474 C CA . SER A 1 177 ? -6.324 -13.938 8.336 1 91.12 177 SER A CA 1
ATOM 1475 C C . SER A 1 177 ? -5.297 -13.336 9.281 1 91.12 177 SER A C 1
ATOM 1477 O O . SER A 1 177 ? -5.656 -12.773 10.32 1 91.12 177 SER A O 1
ATOM 1479 N N . SER A 1 178 ? -4.02 -13.422 8.914 1 92.06 178 SER A N 1
ATOM 1480 C CA . SER A 1 178 ? -2.928 -12.867 9.703 1 92.06 178 SER A CA 1
ATOM 1481 C C . SER A 1 178 ? -2.307 -11.656 9.016 1 92.06 178 SER A C 1
ATOM 1483 O O . SER A 1 178 ? -2.471 -11.477 7.805 1 92.06 178 SER A O 1
ATOM 1485 N N . PRO A 1 179 ? -1.6 -10.812 9.867 1 93.88 179 PRO A N 1
ATOM 1486 C CA . PRO A 1 179 ? -0.836 -9.758 9.195 1 93.88 179 PRO A CA 1
ATOM 1487 C C . PRO A 1 179 ? 0.122 -10.297 8.141 1 93.88 179 PRO A C 1
ATOM 1489 O O . PRO A 1 179 ? 0.635 -11.406 8.281 1 93.88 179 PRO A O 1
ATOM 1492 N N . PRO A 1 180 ? 0.38 -9.539 7.148 1 97.19 180 PRO A N 1
ATOM 1493 C CA . PRO A 1 180 ? 1.179 -10.023 6.02 1 97.19 180 PRO A CA 1
ATOM 1494 C C . PRO A 1 180 ? 2.512 -10.625 6.457 1 97.19 180 PRO A C 1
ATOM 1496 O O . PRO A 1 180 ? 2.928 -11.656 5.926 1 97.19 180 PRO A O 1
ATOM 1499 N N . SER A 1 181 ? 3.176 -10.047 7.414 1 95.94 181 SER A N 1
ATOM 1500 C CA . SER A 1 181 ? 4.488 -10.539 7.812 1 95.94 181 SER A CA 1
ATOM 1501 C C . SER A 1 181 ? 4.398 -11.938 8.406 1 95.94 181 SER A C 1
ATOM 1503 O O . SER A 1 181 ? 5.41 -12.625 8.562 1 95.94 181 SER A O 1
ATOM 1505 N N . GLN A 1 182 ? 3.211 -12.406 8.703 1 95.5 182 GLN A N 1
ATOM 1506 C CA . GLN A 1 182 ? 2.98 -13.719 9.312 1 95.5 182 GLN A CA 1
ATOM 1507 C C . GLN A 1 182 ? 2.197 -14.633 8.375 1 95.5 182 GLN A C 1
ATOM 1509 O O . GLN A 1 182 ? 1.642 -15.641 8.812 1 95.5 182 GLN A O 1
ATOM 1514 N N . CYS A 1 183 ? 2.186 -14.344 7.191 1 95 183 CYS A N 1
ATOM 1515 C CA . CYS A 1 183 ? 1.305 -14.984 6.223 1 95 183 CYS A CA 1
ATOM 1516 C C . CYS A 1 183 ? 1.781 -16.391 5.898 1 95 183 CYS A C 1
ATOM 1518 O O . CYS A 1 183 ? 0.986 -17.25 5.496 1 95 183 CYS A O 1
ATOM 1520 N N . CYS A 1 184 ? 3.023 -16.547 5.988 1 91.5 184 CYS A N 1
ATOM 1521 C CA . CYS A 1 184 ? 3.611 -17.625 5.191 1 91.5 184 CYS A CA 1
ATOM 1522 C C . CYS A 1 184 ? 4.266 -18.672 6.086 1 91.5 184 CYS A C 1
ATOM 1524 O O . CYS A 1 184 ? 5.457 -18.953 5.949 1 91.5 184 CYS A O 1
ATOM 1526 N N . LEU A 1 185 ? 3.486 -19.156 6.93 1 83.12 185 LEU A N 1
ATOM 1527 C CA . LEU A 1 185 ? 4.055 -20.203 7.777 1 83.12 185 LEU A CA 1
ATOM 1528 C C . LEU A 1 185 ? 4.102 -21.547 7.035 1 83.12 185 LEU A C 1
ATOM 1530 O O . LEU A 1 185 ? 3.123 -21.938 6.406 1 83.12 185 LEU A O 1
ATOM 1534 N N . THR A 1 186 ? 5.348 -22.016 6.883 1 77.56 186 THR A N 1
ATOM 1535 C CA . THR A 1 186 ? 5.586 -23.234 6.121 1 77.56 186 THR A CA 1
ATOM 1536 C C . THR A 1 186 ? 5.133 -24.453 6.906 1 77.56 186 THR A C 1
ATOM 1538 O O . THR A 1 186 ? 5.258 -24.5 8.133 1 77.56 186 THR A O 1
ATOM 1541 N N . ASN A 1 187 ? 4.352 -25.312 6.203 1 58.78 187 ASN A N 1
ATOM 1542 C CA . ASN A 1 187 ? 4.004 -26.609 6.758 1 58.78 187 ASN A CA 1
ATOM 1543 C C . ASN A 1 187 ? 5.195 -27.562 6.742 1 58.78 187 ASN A C 1
ATOM 1545 O O . ASN A 1 187 ? 6.062 -27.469 5.871 1 58.78 187 ASN A O 1
ATOM 1549 N N . MET B 1 1 ? -23.203 32.781 2.723 1 21.02 1 MET B N 1
ATOM 1550 C CA . MET B 1 1 ? -22.172 33.531 2.006 1 21.02 1 MET B CA 1
ATOM 1551 C C . MET B 1 1 ? -20.875 32.75 1.931 1 21.02 1 MET B C 1
ATOM 1553 O O . MET B 1 1 ? -20.203 32.531 2.947 1 21.02 1 MET B O 1
ATOM 1557 N N . GLU B 1 2 ? -20.75 31.641 1.104 1 21.3 2 GLU B N 1
ATOM 1558 C CA . GLU B 1 2 ? -19.828 30.531 0.856 1 21.3 2 GLU B CA 1
ATOM 1559 C C . GLU B 1 2 ? -18.5 31.031 0.317 1 21.3 2 GLU B C 1
ATOM 1561 O O . GLU B 1 2 ? -18.422 31.562 -0.79 1 21.3 2 GLU B O 1
ATOM 1566 N N . PHE B 1 3 ? -17.625 31.781 1.203 1 22.89 3 PHE B N 1
ATOM 1567 C CA . PHE B 1 3 ? -16.391 32.469 0.851 1 22.89 3 PHE B CA 1
ATOM 1568 C C . PHE B 1 3 ? -15.438 31.516 0.119 1 22.89 3 PHE B C 1
ATOM 1570 O O . PHE B 1 3 ? -15.062 30.469 0.653 1 22.89 3 PHE B O 1
ATOM 1577 N N . THR B 1 4 ? -15.547 31.406 -1.198 1 25.55 4 THR B N 1
ATOM 1578 C CA . THR B 1 4 ? -14.758 30.734 -2.219 1 25.55 4 THR B CA 1
ATOM 1579 C C . THR B 1 4 ? -13.297 31.172 -2.16 1 25.55 4 THR B C 1
ATOM 1581 O O . THR B 1 4 ? -12.992 32.344 -2.398 1 25.55 4 THR B O 1
ATOM 1584 N N . LEU B 1 5 ? -12.578 30.797 -1.117 1 26.98 5 LEU B N 1
ATOM 1585 C CA . LEU B 1 5 ? -11.125 30.969 -1.029 1 26.98 5 LEU B CA 1
ATOM 1586 C C . LEU B 1 5 ? -10.453 30.531 -2.326 1 26.98 5 LEU B C 1
ATOM 1588 O O . LEU B 1 5 ? -9.969 29.406 -2.436 1 26.98 5 LEU B O 1
ATOM 1592 N N . PHE B 1 6 ? -11 30.75 -3.543 1 28.5 6 PHE B N 1
ATOM 1593 C CA . PHE B 1 6 ? -10.578 30.469 -4.906 1 28.5 6 PHE B CA 1
ATOM 1594 C C . PHE B 1 6 ? -9.219 31.094 -5.195 1 28.5 6 PHE B C 1
ATOM 1596 O O . PHE B 1 6 ? -8.383 30.484 -5.871 1 28.5 6 PHE B O 1
ATOM 1603 N N . ASN B 1 7 ? -9.055 32.438 -5.039 1 27.5 7 ASN B N 1
ATOM 1604 C CA . ASN B 1 7 ? -8.023 33.188 -5.742 1 27.5 7 ASN B CA 1
ATOM 1605 C C . ASN B 1 7 ? -6.648 32.969 -5.109 1 27.5 7 ASN B C 1
ATOM 1607 O O . ASN B 1 7 ? -5.77 33.844 -5.242 1 27.5 7 ASN B O 1
ATOM 1611 N N . SER B 1 8 ? -6.496 32.25 -3.986 1 26.64 8 SER B N 1
ATOM 1612 C CA . SER B 1 8 ? -5.156 32.375 -3.42 1 26.64 8 SER B CA 1
ATOM 1613 C C . SER B 1 8 ? -4.094 31.906 -4.402 1 26.64 8 SER B C 1
ATOM 1615 O O . SER B 1 8 ? -4.227 30.828 -4.988 1 26.64 8 SER B O 1
ATOM 1617 N N . ASN B 1 9 ? -3.605 32.781 -5.242 1 30.47 9 ASN B N 1
ATOM 1618 C CA . ASN B 1 9 ? -2.342 32.594 -5.949 1 30.47 9 ASN B CA 1
ATOM 1619 C C . ASN B 1 9 ? -1.348 31.781 -5.125 1 30.47 9 ASN B C 1
ATOM 1621 O O . ASN B 1 9 ? -0.643 32.344 -4.277 1 30.47 9 ASN B O 1
ATOM 1625 N N . LEU B 1 10 ? -1.675 30.688 -4.656 1 30.19 10 LEU B N 1
ATOM 1626 C CA . LEU B 1 10 ? -0.694 29.859 -3.967 1 30.19 10 LEU B CA 1
ATOM 1627 C C . LEU B 1 10 ? 0.628 29.828 -4.727 1 30.19 10 LEU B C 1
ATOM 1629 O O . LEU B 1 10 ? 0.757 29.125 -5.73 1 30.19 10 LEU B O 1
ATOM 1633 N N . ARG B 1 11 ? 1.195 31.047 -5.059 1 31.97 11 ARG B N 1
ATOM 1634 C CA . ARG B 1 11 ? 2.604 31.031 -5.441 1 31.97 11 ARG B CA 1
ATOM 1635 C C . ARG B 1 11 ? 3.355 29.938 -4.684 1 31.97 11 ARG B C 1
ATOM 1637 O O . ARG B 1 11 ? 3.043 29.656 -3.523 1 31.97 11 ARG B O 1
ATOM 1644 N N . LEU B 1 12 ? 3.77 28.953 -5.395 1 33.94 12 LEU B N 1
ATOM 1645 C CA . LEU B 1 12 ? 4.641 27.969 -4.762 1 33.94 12 LEU B CA 1
ATOM 1646 C C . LEU B 1 12 ? 5.555 28.625 -3.736 1 33.94 12 LEU B C 1
ATOM 1648 O O . LEU B 1 12 ? 6.352 29.5 -4.078 1 33.94 12 LEU B O 1
ATOM 1652 N N . PRO B 1 13 ? 4.988 29.031 -2.629 1 34.09 13 PRO B N 1
ATOM 1653 C CA . PRO B 1 13 ? 5.91 29.609 -1.646 1 34.09 13 PRO B CA 1
ATOM 1654 C C . PRO B 1 13 ? 7.203 28.797 -1.509 1 34.09 13 PRO B C 1
ATOM 1656 O O . PRO B 1 13 ? 7.789 28.75 -0.425 1 34.09 13 PRO B O 1
ATOM 1659 N N . PHE B 1 14 ? 7.469 28 -2.504 1 34.59 14 PHE B N 1
ATOM 1660 C CA . PHE B 1 14 ? 8.719 27.344 -2.148 1 34.59 14 PHE B CA 1
ATOM 1661 C C . PHE B 1 14 ? 9.797 28.375 -1.807 1 34.59 14 PHE B C 1
ATOM 1663 O O . PHE B 1 14 ? 10.977 28.141 -2.047 1 34.59 14 PHE B O 1
ATOM 1670 N N . ASN B 1 15 ? 9.523 29.594 -1.91 1 33.69 15 ASN B N 1
ATOM 1671 C CA . ASN B 1 15 ? 10.516 30.266 -1.079 1 33.69 15 ASN B CA 1
ATOM 1672 C C . ASN B 1 15 ? 10.484 29.766 0.36 1 33.69 15 ASN B C 1
ATOM 1674 O O . ASN B 1 15 ? 9.656 30.203 1.157 1 33.69 15 ASN B O 1
ATOM 1678 N N . LEU B 1 16 ? 10.664 28.359 0.493 1 36.16 16 LEU B N 1
ATOM 1679 C CA . LEU B 1 16 ? 10.844 27.922 1.872 1 36.16 16 LEU B CA 1
ATOM 1680 C C . LEU B 1 16 ? 11.484 29.016 2.715 1 36.16 16 LEU B C 1
ATOM 1682 O O . LEU B 1 16 ? 12.461 29.641 2.291 1 36.16 16 LEU B O 1
ATOM 1686 N N . PRO B 1 17 ? 10.711 29.75 3.453 1 35.75 17 PRO B N 1
ATOM 1687 C CA . PRO B 1 17 ? 11.508 30.719 4.223 1 35.75 17 PRO B CA 1
ATOM 1688 C C . PRO B 1 17 ? 12.922 30.219 4.516 1 35.75 17 PRO B C 1
ATOM 1690 O O . PRO B 1 17 ? 13.156 29 4.527 1 35.75 17 PRO B O 1
ATOM 1693 N N . PRO B 1 18 ? 13.922 31.172 4.777 1 36.75 18 PRO B N 1
ATOM 1694 C CA . PRO B 1 18 ? 15.328 30.859 5.062 1 36.75 18 PRO B CA 1
ATOM 1695 C C . PRO B 1 18 ? 15.492 29.656 5.988 1 36.75 18 PRO B C 1
ATOM 1697 O O . PRO B 1 18 ? 14.5 29.141 6.516 1 36.75 18 PRO B O 1
ATOM 1700 N N . GLU B 1 19 ? 16.469 29.531 6.941 1 41.41 19 GLU B N 1
ATOM 1701 C CA . GLU B 1 19 ? 17.125 28.609 7.867 1 41.41 19 GLU B CA 1
ATOM 1702 C C . GLU B 1 19 ? 16.109 27.953 8.805 1 41.41 19 GLU B C 1
ATOM 1704 O O . GLU B 1 19 ? 16.25 26.781 9.148 1 41.41 19 GLU B O 1
ATOM 1709 N N . LYS B 1 20 ? 15.102 28.641 9.312 1 44.34 20 LYS B N 1
ATOM 1710 C CA . LYS B 1 20 ? 14.242 28.266 10.422 1 44.34 20 LYS B CA 1
ATOM 1711 C C . LYS B 1 20 ? 13.141 27.297 9.969 1 44.34 20 LYS B C 1
ATOM 1713 O O . LYS B 1 20 ? 12.586 26.547 10.773 1 44.34 20 LYS B O 1
ATOM 1718 N N . LEU B 1 21 ? 12.555 27.344 8.828 1 48.09 21 LEU B N 1
ATOM 1719 C CA . LEU B 1 21 ? 11.477 26.516 8.289 1 48.09 21 LEU B CA 1
ATOM 1720 C C . LEU B 1 21 ? 11.922 25.062 8.141 1 48.09 21 LEU B C 1
ATOM 1722 O O . LEU B 1 21 ? 11.109 24.141 8.242 1 48.09 21 LEU B O 1
ATOM 1726 N N . ASN B 1 22 ? 13.219 24.938 7.973 1 57.97 22 ASN B N 1
ATOM 1727 C CA . ASN B 1 22 ? 13.797 23.609 7.742 1 57.97 22 ASN B CA 1
ATOM 1728 C C . ASN B 1 22 ? 13.609 22.703 8.945 1 57.97 22 ASN B C 1
ATOM 1730 O O . ASN B 1 22 ? 13.508 21.484 8.797 1 57.97 22 ASN B O 1
ATOM 1734 N N . HIS B 1 23 ? 12.992 23.422 10.062 1 79.12 23 HIS B N 1
ATOM 1735 C CA . HIS B 1 23 ? 12.906 22.609 11.281 1 79.12 23 HIS B CA 1
ATOM 1736 C C . HIS B 1 23 ? 11.5 22.062 11.477 1 79.12 23 HIS B C 1
ATOM 1738 O O . HIS B 1 23 ? 11.289 21.188 12.32 1 79.12 23 HIS B O 1
ATOM 1744 N N . PHE B 1 24 ? 10.555 22.5 10.562 1 91.5 24 PHE B N 1
ATOM 1745 C CA . PHE B 1 24 ? 9.172 22.109 10.852 1 91.5 24 PHE B CA 1
ATOM 1746 C C . PHE B 1 24 ? 8.727 20.969 9.945 1 91.5 24 PHE B C 1
ATOM 1748 O O . PHE B 1 24 ? 7.691 20.344 10.195 1 91.5 24 PHE B O 1
ATOM 1755 N N . ILE B 1 25 ? 9.508 20.734 8.906 1 94.69 25 ILE B N 1
ATOM 1756 C CA . ILE B 1 25 ? 8.945 19.828 7.918 1 94.69 25 ILE B CA 1
ATOM 1757 C C . ILE B 1 25 ? 9.969 18.75 7.57 1 94.69 25 ILE B C 1
ATOM 1759 O O . ILE B 1 25 ? 11.172 18.938 7.785 1 94.69 25 ILE B O 1
ATOM 1763 N N . SER B 1 26 ? 9.555 17.625 7.164 1 95.5 26 SER B N 1
ATOM 1764 C CA . SER B 1 26 ? 10.312 16.609 6.457 1 95.5 26 SER B CA 1
ATOM 1765 C C . SER B 1 26 ? 9.633 16.203 5.152 1 95.5 26 SER B C 1
ATOM 1767 O O . SER B 1 26 ? 8.406 16.297 5.039 1 95.5 26 SER B O 1
ATOM 1769 N N . ILE B 1 27 ? 10.492 15.828 4.195 1 94.5 27 ILE B N 1
ATOM 1770 C CA . ILE B 1 27 ? 9.961 15.719 2.842 1 94.5 27 ILE B CA 1
ATOM 1771 C C . ILE B 1 27 ? 10.359 14.367 2.244 1 94.5 27 ILE B C 1
ATOM 1773 O O . ILE B 1 27 ? 11.469 13.883 2.486 1 94.5 27 ILE B O 1
ATOM 1777 N N . ASN B 1 28 ? 9.422 13.797 1.487 1 95.94 28 ASN B N 1
ATOM 1778 C CA . ASN B 1 28 ? 9.695 12.648 0.634 1 95.94 28 ASN B CA 1
ATOM 1779 C C . ASN B 1 28 ? 9.148 12.852 -0.776 1 95.94 28 ASN B C 1
ATOM 1781 O O . ASN B 1 28 ? 8.023 13.328 -0.949 1 95.94 28 ASN B O 1
ATOM 1785 N N . ILE B 1 29 ? 9.984 12.523 -1.682 1 94.25 29 ILE B N 1
ATOM 1786 C CA . ILE B 1 29 ? 9.578 12.664 -3.076 1 94.25 29 ILE B CA 1
ATOM 1787 C C . ILE B 1 29 ? 9.562 11.289 -3.744 1 94.25 29 ILE B C 1
ATOM 1789 O O . ILE B 1 29 ? 10.539 10.539 -3.656 1 94.25 29 ILE B O 1
ATOM 1793 N N . GLN B 1 30 ? 8.469 10.945 -4.348 1 95.31 30 GLN B N 1
ATOM 1794 C CA . GLN B 1 30 ? 8.312 9.711 -5.113 1 95.31 30 GLN B CA 1
ATOM 1795 C C . GLN B 1 30 ? 8.156 10 -6.602 1 95.31 30 GLN B C 1
ATOM 1797 O O . GLN B 1 30 ? 7.16 10.578 -7.031 1 95.31 30 GLN B O 1
ATOM 1802 N N . VAL B 1 31 ? 9.125 9.609 -7.379 1 94.12 31 VAL B N 1
ATOM 1803 C CA . VAL B 1 31 ? 9.109 9.828 -8.82 1 94.12 31 VAL B CA 1
ATOM 1804 C C . VAL B 1 31 ? 9.789 8.664 -9.531 1 94.12 31 VAL B C 1
ATOM 1806 O O . VAL B 1 31 ? 10.688 8.031 -8.977 1 94.12 31 VAL B O 1
ATOM 1809 N N . ASN B 1 32 ? 9.297 8.195 -10.695 1 91.5 32 ASN B N 1
ATOM 1810 C CA . ASN B 1 32 ? 9.93 7.16 -11.5 1 91.5 32 ASN B CA 1
ATOM 1811 C C . ASN B 1 32 ? 11.188 7.684 -12.188 1 91.5 32 ASN B C 1
ATOM 1813 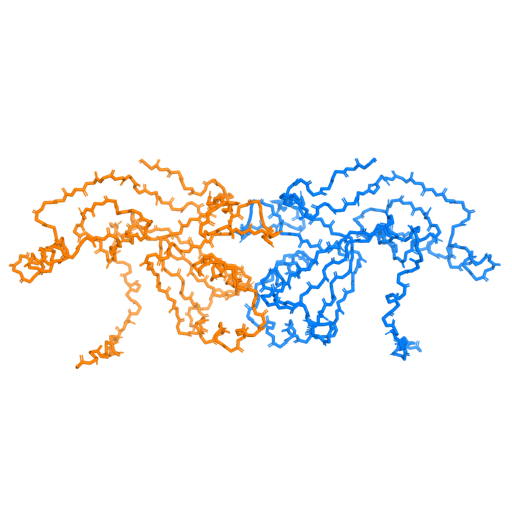O O . ASN B 1 32 ? 12.172 6.957 -12.336 1 91.5 32 ASN B O 1
ATOM 1817 N N . LYS B 1 33 ? 11.094 8.844 -12.773 1 82.75 33 LYS B N 1
ATOM 1818 C CA . LYS B 1 33 ? 12.211 9.461 -13.492 1 82.75 33 LYS B CA 1
ATOM 1819 C C . LYS B 1 33 ? 12.703 10.719 -12.781 1 82.75 33 LYS B C 1
ATOM 1821 O O . LYS B 1 33 ? 12.828 10.734 -11.555 1 82.75 33 LYS B O 1
ATOM 1826 N N . ASN B 1 34 ? 12.992 11.656 -13.477 1 80.12 34 ASN B N 1
ATOM 1827 C CA . ASN B 1 34 ? 13.469 12.93 -12.93 1 80.12 34 ASN B CA 1
ATOM 1828 C C . ASN B 1 34 ? 12.312 13.773 -12.398 1 80.12 34 ASN B C 1
ATOM 1830 O O . ASN B 1 34 ? 11.18 13.648 -12.867 1 80.12 34 ASN B O 1
ATOM 1834 N N . ILE B 1 35 ? 12.766 14.367 -11.414 1 79.12 35 ILE B N 1
ATOM 1835 C CA . ILE B 1 35 ? 11.789 15.281 -10.828 1 79.12 35 ILE B CA 1
ATOM 1836 C C . ILE B 1 35 ? 11.43 16.359 -11.844 1 79.12 35 ILE B C 1
ATOM 1838 O O . ILE B 1 35 ? 12.312 17 -12.422 1 79.12 35 ILE B O 1
ATOM 1842 N N . ASP B 1 36 ? 10.203 16.328 -12.195 1 79 36 ASP B N 1
ATOM 1843 C CA . ASP B 1 36 ? 9.633 17.422 -12.977 1 79 36 ASP B CA 1
ATOM 1844 C C . ASP B 1 36 ? 8.75 18.312 -12.102 1 79 36 ASP B C 1
ATOM 1846 O O . ASP B 1 36 ? 7.625 17.938 -11.766 1 79 36 ASP B O 1
ATOM 1850 N N . ILE B 1 37 ? 9.234 19.438 -11.805 1 78.44 37 ILE B N 1
ATOM 1851 C CA . ILE B 1 37 ? 8.594 20.359 -10.859 1 78.44 37 ILE B CA 1
ATOM 1852 C C . ILE B 1 37 ? 7.207 20.734 -11.367 1 78.44 37 ILE B C 1
ATOM 1854 O O . ILE B 1 37 ? 6.289 20.969 -10.578 1 78.44 37 ILE B O 1
ATOM 1858 N N . ASN B 1 38 ? 7.094 20.688 -12.664 1 82.69 38 ASN B N 1
ATOM 1859 C CA . ASN B 1 38 ? 5.816 21.094 -13.242 1 82.69 38 ASN B CA 1
ATOM 1860 C C . ASN B 1 38 ? 4.781 19.969 -13.141 1 82.69 38 ASN B C 1
ATOM 1862 O O . ASN B 1 38 ? 3.586 20.219 -13.32 1 82.69 38 ASN B O 1
ATOM 1866 N N . ASN B 1 39 ? 5.266 18.797 -12.781 1 87.69 39 ASN B N 1
ATOM 1867 C CA . ASN B 1 39 ? 4.348 17.672 -12.773 1 87.69 39 ASN B CA 1
ATOM 1868 C C . ASN B 1 39 ? 4.309 16.984 -11.406 1 87.69 39 ASN B C 1
ATOM 1870 O O . ASN B 1 39 ? 3.723 15.914 -11.258 1 87.69 39 ASN B O 1
ATOM 1874 N N . ILE B 1 40 ? 4.855 17.656 -10.422 1 93.31 40 ILE B N 1
ATOM 1875 C CA . ILE B 1 40 ? 4.871 17.078 -9.078 1 93.31 40 ILE B CA 1
ATOM 1876 C C . ILE B 1 40 ? 3.611 17.484 -8.32 1 93.31 40 ILE B C 1
ATOM 1878 O O . ILE B 1 40 ? 3.164 18.625 -8.43 1 93.31 40 ILE B O 1
ATOM 1882 N N . ASN B 1 41 ? 3.023 16.531 -7.609 1 96.81 41 ASN B N 1
ATOM 1883 C CA . ASN B 1 41 ? 1.799 16.766 -6.848 1 96.81 41 ASN B CA 1
ATOM 1884 C C . ASN B 1 41 ? 2.066 16.75 -5.344 1 96.81 41 ASN B C 1
ATOM 1886 O O . ASN B 1 41 ? 2.967 16.062 -4.871 1 96.81 41 ASN B O 1
ATOM 1890 N N . LEU B 1 42 ? 1.221 17.5 -4.707 1 97.62 42 LEU B N 1
ATOM 1891 C CA . LEU B 1 42 ? 1.445 17.75 -3.289 1 97.62 42 LEU B CA 1
ATOM 1892 C C . LEU B 1 42 ? 0.517 16.891 -2.43 1 97.62 42 LEU B C 1
ATOM 1894 O O . LEU B 1 42 ? -0.682 16.812 -2.705 1 97.62 42 LEU B O 1
ATOM 1898 N N . TYR B 1 43 ? 1.03 16.25 -1.498 1 98.69 43 TYR B N 1
ATOM 1899 C CA . TYR B 1 43 ? 0.378 15.625 -0.35 1 98.69 43 TYR B CA 1
ATOM 1900 C C . TYR B 1 43 ? 0.986 16.125 0.957 1 98.69 43 TYR B C 1
ATOM 1902 O O . TYR B 1 43 ? 2.066 15.68 1.352 1 98.69 43 TYR B O 1
ATOM 1910 N N . TRP B 1 44 ? 0.288 17.062 1.622 1 98.69 44 TRP B N 1
ATOM 1911 C CA . TRP B 1 44 ? 0.851 17.844 2.713 1 98.69 44 TRP B CA 1
ATOM 1912 C C . TRP B 1 44 ? 0.016 17.703 3.98 1 98.69 44 TRP B C 1
ATOM 1914 O O . TRP B 1 44 ? -1.198 17.906 3.961 1 98.69 44 TRP B O 1
ATOM 1924 N N . GLY B 1 45 ? 0.653 17.266 5.023 1 98.38 45 GLY B N 1
ATOM 1925 C CA . GLY B 1 45 ? -0.008 17.078 6.301 1 98.38 45 GLY B CA 1
ATOM 1926 C C . GLY B 1 45 ? 0.914 16.516 7.371 1 98.38 45 GLY B C 1
ATOM 1927 O O . GLY B 1 45 ? 2.135 16.656 7.277 1 98.38 45 GLY B O 1
ATOM 1928 N N . TYR B 1 46 ? 0.32 16.062 8.438 1 98.06 46 TYR B N 1
ATOM 1929 C CA . TYR B 1 46 ? 1.028 15.391 9.523 1 98.06 46 TYR B CA 1
ATOM 1930 C C . TYR B 1 46 ? 0.932 13.875 9.367 1 98.06 46 TYR B C 1
ATOM 1932 O O . TYR B 1 46 ? -0.084 13.273 9.727 1 98.06 46 TYR B O 1
ATOM 1940 N N . PHE B 1 47 ? 2.047 13.266 8.914 1 98.56 47 PHE B N 1
ATOM 1941 C CA . PHE B 1 47 ? 2.002 11.875 8.484 1 98.56 47 PHE B CA 1
ATOM 1942 C C . PHE B 1 47 ? 2.289 10.938 9.656 1 98.56 47 PHE B C 1
ATOM 1944 O O . PHE B 1 47 ? 3.002 11.312 10.586 1 98.56 47 PHE B O 1
ATOM 1951 N N . ASN B 1 48 ? 1.688 9.82 9.562 1 97.88 48 ASN B N 1
ATOM 1952 C CA . ASN B 1 48 ? 1.949 8.711 10.477 1 97.88 48 ASN B CA 1
ATOM 1953 C C . ASN B 1 48 ? 2.123 7.398 9.719 1 97.88 48 ASN B C 1
ATOM 1955 O O . ASN B 1 48 ? 1.241 6.992 8.953 1 97.88 48 ASN B O 1
ATOM 1959 N N . GLY B 1 49 ? 3.227 6.801 9.875 1 97.5 49 GLY B N 1
ATOM 1960 C CA . GLY B 1 49 ? 3.479 5.504 9.266 1 97.5 49 GLY B CA 1
ATOM 1961 C C . GLY B 1 49 ? 3.535 4.371 10.273 1 97.5 49 GLY B C 1
ATOM 1962 O O . GLY B 1 49 ? 3.742 3.213 9.898 1 97.5 49 GLY B O 1
ATOM 1963 N N . ASN B 1 50 ? 3.332 4.672 11.477 1 96.81 50 ASN B N 1
ATOM 1964 C CA . ASN B 1 50 ? 3.463 3.699 12.555 1 96.81 50 ASN B CA 1
ATOM 1965 C C . ASN B 1 50 ? 2.109 3.363 13.18 1 96.81 50 ASN B C 1
ATOM 1967 O O . ASN B 1 50 ? 2.045 2.719 14.227 1 96.81 50 ASN B O 1
ATOM 1971 N N . ALA B 1 51 ? 1.086 3.781 12.578 1 95.19 51 ALA B N 1
ATOM 1972 C CA . ALA B 1 51 ? -0.243 3.541 13.133 1 95.19 51 ALA B CA 1
ATOM 1973 C C . ALA B 1 51 ? -0.648 2.08 12.969 1 95.19 51 ALA B C 1
ATOM 1975 O O . ALA B 1 51 ? -0.478 1.495 11.898 1 95.19 51 ALA B O 1
ATOM 1976 N N . ARG B 1 52 ? -1.185 1.499 13.992 1 93.81 52 ARG B N 1
ATOM 1977 C CA . ARG B 1 52 ? -1.663 0.122 13.945 1 93.81 52 ARG B CA 1
ATOM 1978 C C . ARG B 1 52 ? -3.051 0.045 13.32 1 93.81 52 ARG B C 1
ATOM 1980 O O . ARG B 1 52 ? -3.879 0.935 13.523 1 93.81 52 ARG B O 1
ATOM 1987 N N . VAL B 1 53 ? -3.215 -1.057 12.625 1 93.44 53 VAL B N 1
ATOM 1988 C CA . VAL B 1 53 ? -4.535 -1.284 12.055 1 93.44 53 VAL B CA 1
ATOM 1989 C C . VAL B 1 53 ? -5.551 -1.513 13.172 1 93.44 53 VAL B C 1
ATOM 1991 O O . VAL B 1 53 ? -5.336 -2.346 14.055 1 93.44 53 VAL B O 1
ATOM 1994 N N . LYS B 1 54 ? -6.605 -0.798 13.109 1 88.12 54 LYS B N 1
ATOM 1995 C CA . LYS B 1 54 ? -7.613 -0.887 14.156 1 88.12 54 LYS B CA 1
ATOM 1996 C C . LYS B 1 54 ? -8.43 -2.172 14.031 1 88.12 54 LYS B C 1
ATOM 1998 O O . LYS B 1 54 ? -9.055 -2.418 13 1 88.12 54 LYS B O 1
ATOM 2003 N N . SER B 1 55 ? -8.43 -3.029 15.047 1 83.38 55 SER B N 1
ATOM 2004 C CA . SER B 1 55 ? -9.125 -4.312 15.008 1 83.38 55 SER B CA 1
ATOM 2005 C C . SER B 1 55 ? -10.406 -4.266 15.836 1 83.38 55 SER B C 1
ATOM 2007 O O . SER B 1 55 ? -11.148 -5.25 15.898 1 83.38 55 SER B O 1
ATOM 2009 N N . THR B 1 56 ? -10.562 -3.219 16.484 1 81.31 56 THR B N 1
ATOM 2010 C CA . THR B 1 56 ? -11.766 -3.057 17.297 1 81.31 56 THR B CA 1
ATOM 2011 C C . THR B 1 56 ? -12.297 -1.629 17.188 1 81.31 56 THR B C 1
ATOM 2013 O O . THR B 1 56 ? -11.609 -0.741 16.672 1 81.31 56 THR B O 1
ATOM 2016 N N . GLY B 1 57 ? -13.57 -1.48 17.594 1 77.44 57 GLY B N 1
ATOM 2017 C CA . GLY B 1 57 ? -14.141 -0.146 17.688 1 77.44 57 GLY B CA 1
ATOM 2018 C C . GLY B 1 57 ? -14.703 0.36 16.375 1 77.44 57 GLY B C 1
ATOM 2019 O O . GLY B 1 57 ? -14.977 -0.427 15.469 1 77.44 57 GLY B O 1
ATOM 2020 N N . LYS B 1 58 ? -14.992 1.7 16.297 1 74.06 58 LYS B N 1
ATOM 2021 C CA . LYS B 1 58 ? -15.648 2.373 15.188 1 74.06 58 LYS B CA 1
ATOM 2022 C C . LYS B 1 58 ? -14.844 2.23 13.906 1 74.06 58 LYS B C 1
ATOM 2024 O O . LYS B 1 58 ? -15.414 2.156 12.812 1 74.06 58 LYS B O 1
ATOM 2029 N N . TRP B 1 59 ? -13.547 2.096 14.164 1 76.19 59 TRP B N 1
ATOM 2030 C CA . TRP B 1 59 ? -12.664 2.121 13 1 76.19 59 TRP B CA 1
ATOM 2031 C C . TRP B 1 59 ? -12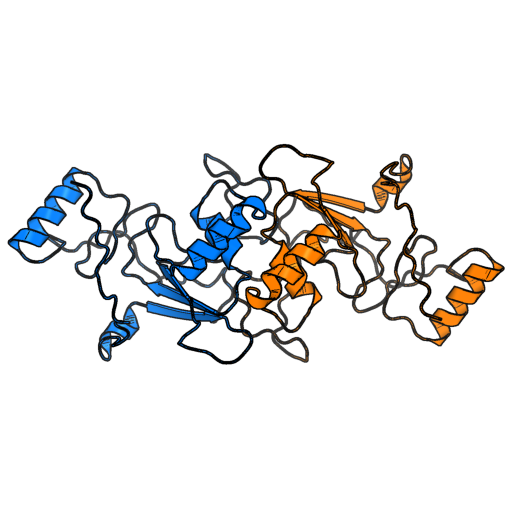.086 0.735 12.719 1 76.19 59 TRP B C 1
ATOM 2033 O O . TRP B 1 59 ? -11.047 0.606 12.078 1 76.19 59 TRP B O 1
ATOM 2043 N N . LYS B 1 60 ? -12.766 -0.208 13.172 1 80.12 60 LYS B N 1
ATOM 2044 C CA . LYS B 1 60 ? -12.312 -1.585 13 1 80.12 60 LYS B CA 1
ATOM 2045 C C . LYS B 1 60 ? -12.164 -1.937 11.523 1 80.12 60 LYS B C 1
ATOM 2047 O O . LYS B 1 60 ? -13.07 -1.687 10.727 1 80.12 60 LYS B O 1
ATOM 2052 N N . GLU B 1 61 ? -10.961 -2.357 11.188 1 82.31 61 GLU B N 1
ATOM 2053 C CA . GLU B 1 61 ? -10.68 -2.834 9.836 1 82.31 61 GLU B CA 1
ATOM 2054 C C . GLU B 1 61 ? -10.406 -4.336 9.828 1 82.31 61 GLU B C 1
ATOM 2056 O O . GLU B 1 61 ? -9.406 -4.797 10.375 1 82.31 61 GLU B O 1
ATOM 2061 N N . VAL B 1 62 ? -11.289 -5.102 9.188 1 77.88 62 VAL B N 1
ATOM 2062 C CA . VAL B 1 62 ? -11.133 -6.555 9.211 1 77.88 62 VAL B CA 1
ATOM 2063 C C . VAL B 1 62 ? -10.547 -7.027 7.879 1 77.88 62 VAL B C 1
ATOM 2065 O O . VAL B 1 62 ? -9.969 -8.117 7.801 1 77.88 62 VAL B O 1
ATOM 2068 N N . ASP B 1 63 ? -10.484 -6.207 6.969 1 88.81 63 ASP B N 1
ATOM 2069 C CA . ASP B 1 63 ? -10.117 -6.684 5.637 1 88.81 63 ASP B CA 1
ATOM 2070 C C . ASP B 1 63 ? -8.773 -6.105 5.195 1 88.81 63 ASP B C 1
ATOM 2072 O O . ASP B 1 63 ? -8.406 -6.199 4.023 1 88.81 63 ASP B O 1
ATOM 2076 N N . TRP B 1 64 ? -8.078 -5.488 6.152 1 94.69 64 TRP B N 1
ATOM 2077 C CA . TRP B 1 64 ? -6.789 -4.902 5.801 1 94.69 64 TRP B CA 1
ATOM 2078 C C . TRP B 1 64 ? -5.738 -5.984 5.586 1 94.69 64 TRP B C 1
ATOM 2080 O O . TRP B 1 64 ? -5.465 -6.781 6.484 1 94.69 64 TRP B O 1
ATOM 2090 N N . ILE B 1 65 ? -5.148 -6.074 4.371 1 96.12 65 ILE B N 1
ATOM 2091 C CA . ILE B 1 65 ? -4.191 -7.141 4.094 1 96.12 65 ILE B CA 1
ATOM 2092 C C . ILE B 1 65 ? -2.898 -6.547 3.537 1 96.12 65 ILE B C 1
ATOM 2094 O O . ILE B 1 65 ? -1.991 -7.277 3.141 1 96.12 65 ILE B O 1
ATOM 2098 N N . THR B 1 66 ? -2.803 -5.25 3.461 1 96.81 66 THR B N 1
ATOM 2099 C CA . THR B 1 66 ? -1.755 -4.586 2.691 1 96.81 66 THR B CA 1
ATOM 2100 C C . THR B 1 66 ? -0.434 -4.602 3.455 1 96.81 66 THR B C 1
ATOM 2102 O O . THR B 1 66 ? 0.617 -4.895 2.883 1 96.81 66 THR B O 1
ATOM 2105 N N . CYS B 1 67 ? -0.482 -4.23 4.703 1 96.44 67 CYS B N 1
ATOM 2106 C CA . CYS B 1 67 ? 0.664 -4.125 5.598 1 96.44 67 CYS B CA 1
ATOM 2107 C C . CYS B 1 67 ? 0.298 -4.57 7.008 1 96.44 67 CYS B C 1
ATOM 2109 O O . CYS B 1 67 ? -0.883 -4.676 7.344 1 96.44 67 CYS B O 1
ATOM 2111 N N . ASP B 1 68 ? 1.357 -4.812 7.773 1 96.38 68 ASP B N 1
ATOM 2112 C CA . ASP B 1 68 ? 1.099 -5.074 9.188 1 96.38 68 ASP B CA 1
ATOM 2113 C C . ASP B 1 68 ? 0.474 -3.855 9.867 1 96.38 68 ASP B C 1
ATOM 2115 O O . ASP B 1 68 ? -0.326 -3.996 10.789 1 96.38 68 ASP B O 1
ATOM 2119 N N . LYS B 1 69 ? 0.92 -2.721 9.477 1 96.81 69 LYS B N 1
ATOM 2120 C CA . LYS B 1 69 ? 0.404 -1.425 9.906 1 96.81 69 LYS B CA 1
ATOM 2121 C C . LYS B 1 69 ? -0.212 -0.664 8.734 1 96.81 69 LYS B C 1
ATOM 2123 O O . LYS B 1 69 ? -0.141 -1.112 7.59 1 96.81 69 LYS B O 1
ATOM 2128 N N . TYR B 1 70 ? -0.893 0.424 9.094 1 96.88 70 TYR B N 1
ATOM 2129 C CA . TYR B 1 70 ? -1.334 1.266 7.988 1 96.88 70 TYR B CA 1
ATOM 2130 C C . TYR B 1 70 ? -0.144 1.811 7.207 1 96.88 70 TYR B C 1
ATOM 2132 O O . TYR B 1 70 ? 0.958 1.935 7.75 1 96.88 70 TYR B O 1
ATOM 2140 N N . VAL B 1 71 ? -0.372 2.049 5.973 1 98.06 71 VAL B N 1
ATOM 2141 C CA . VAL B 1 71 ? 0.629 2.77 5.191 1 98.06 71 VAL B CA 1
ATOM 2142 C C . VAL B 1 71 ? 0.745 4.203 5.699 1 98.06 71 VAL B C 1
ATOM 2144 O O . VAL B 1 71 ? -0.133 4.688 6.414 1 98.06 71 VAL B O 1
ATOM 2147 N N . PRO B 1 72 ? 1.885 4.875 5.336 1 98.44 72 PRO B N 1
ATOM 2148 C CA . PRO B 1 72 ? 1.963 6.289 5.707 1 98.44 72 PRO B CA 1
ATOM 2149 C C . PRO B 1 72 ? 0.799 7.109 5.152 1 98.44 72 PRO B C 1
ATOM 2151 O O . PRO B 1 72 ? 0.49 7.023 3.963 1 98.44 72 PRO B O 1
ATOM 2154 N N . TYR B 1 73 ? 0.155 7.797 5.996 1 98.44 73 TYR B N 1
ATOM 2155 C CA . TYR B 1 73 ? -0.968 8.641 5.613 1 98.44 73 TYR B CA 1
ATOM 2156 C C . TYR B 1 73 ? -0.988 9.93 6.438 1 98.44 73 TYR B C 1
ATOM 2158 O O . TYR B 1 73 ? -0.423 9.977 7.531 1 98.44 73 TYR B O 1
ATOM 2166 N N . ALA B 1 74 ? -1.493 10.977 5.852 1 98.62 74 ALA B N 1
ATOM 2167 C CA . ALA B 1 74 ? -1.694 12.211 6.613 1 98.62 74 ALA B CA 1
ATOM 2168 C C . ALA B 1 74 ? -2.898 12.086 7.543 1 98.62 74 ALA B C 1
ATOM 2170 O O . ALA B 1 74 ? -3.988 11.703 7.113 1 98.62 74 ALA B O 1
ATOM 2171 N N . LEU B 1 75 ? -2.686 12.406 8.75 1 97.38 75 LEU B N 1
ATOM 2172 C CA . LEU B 1 75 ? -3.729 12.258 9.758 1 97.38 75 LEU B CA 1
ATOM 2173 C C . LEU B 1 75 ? -4.949 13.102 9.406 1 97.38 75 LEU B C 1
ATOM 2175 O O . LEU B 1 75 ? -4.816 14.219 8.914 1 97.38 75 LEU B O 1
ATOM 2179 N N . GLY B 1 76 ? -6.148 12.648 9.711 1 93.75 76 GLY B N 1
ATOM 2180 C CA . GLY B 1 76 ? -7.422 13.016 9.109 1 93.75 76 GLY B CA 1
ATOM 2181 C C . GLY B 1 76 ? -7.969 14.336 9.625 1 93.75 76 GLY B C 1
ATOM 2182 O O . GLY B 1 76 ? -8.969 14.836 9.109 1 93.75 76 GLY B O 1
ATOM 2183 N N . GLY B 1 77 ? -7.324 14.867 10.594 1 93.94 77 GLY B N 1
ATOM 2184 C CA . GLY B 1 77 ? -7.797 16.156 11.055 1 93.94 77 GLY B CA 1
ATOM 2185 C C . GLY B 1 77 ? -7.68 17.25 10 1 93.94 77 GLY B C 1
ATOM 2186 O O . GLY B 1 77 ? -8.367 18.266 10.078 1 93.94 77 GLY B O 1
ATOM 2187 N N . GLY B 1 78 ? -6.762 17.031 9.086 1 96.38 78 GLY B N 1
ATOM 2188 C CA . GLY B 1 78 ? -6.602 17.969 7.977 1 96.38 78 GLY B CA 1
ATOM 2189 C C . GLY B 1 78 ? -5.344 17.719 7.168 1 96.38 78 GLY B C 1
ATOM 2190 O O . GLY B 1 78 ? -4.277 17.453 7.73 1 96.38 78 GLY B O 1
ATOM 2191 N N . TYR B 1 79 ? -5.469 17.781 5.934 1 98.06 79 TYR B N 1
ATOM 2192 C CA . TYR B 1 79 ? -4.328 17.688 5.031 1 98.06 79 TYR B CA 1
ATOM 2193 C C . TYR B 1 79 ? -4.648 18.312 3.676 1 98.06 79 TYR B C 1
ATOM 2195 O O . TYR B 1 79 ? -5.805 18.641 3.4 1 98.06 79 TYR B O 1
ATOM 2203 N N . ILE B 1 80 ? -3.631 18.562 2.885 1 98.25 80 ILE B N 1
ATOM 2204 C CA . ILE B 1 80 ? -3.77 19.266 1.614 1 98.25 80 ILE B CA 1
ATOM 2205 C C . ILE B 1 80 ? -3.326 18.359 0.471 1 98.25 80 ILE B C 1
ATOM 2207 O O . ILE B 1 80 ? -2.291 17.688 0.564 1 98.25 80 ILE B O 1
ATOM 2211 N N . LEU B 1 81 ? -4.152 18.328 -0.575 1 98.38 81 LEU B N 1
ATOM 2212 C CA . LEU B 1 81 ? -3.832 17.609 -1.798 1 98.38 81 LEU B CA 1
ATOM 2213 C C . LEU B 1 81 ? -3.879 18.531 -3.01 1 98.38 81 LEU B C 1
ATOM 2215 O O . LEU B 1 81 ? -4.762 19.375 -3.111 1 98.38 81 LEU B O 1
ATOM 2219 N N . SER B 1 82 ? -2.926 18.312 -3.887 1 97.69 82 SER B N 1
ATOM 2220 C CA . SER B 1 82 ? -3 18.984 -5.18 1 97.69 82 SER B CA 1
ATOM 2221 C C . SER B 1 82 ? -4.277 18.609 -5.926 1 97.69 82 SER B C 1
ATOM 2223 O O . SER B 1 82 ? -4.805 17.516 -5.754 1 97.69 82 SER B O 1
ATOM 2225 N N . LYS B 1 83 ? -4.684 19.5 -6.754 1 97.19 83 LYS B N 1
ATOM 2226 C CA . LYS B 1 83 ? -5.875 19.297 -7.566 1 97.19 83 LYS B CA 1
ATOM 2227 C C . LYS B 1 83 ? -5.746 18.031 -8.43 1 97.19 83 LYS B C 1
ATOM 2229 O O . LYS B 1 83 ? -6.703 17.281 -8.57 1 97.19 83 LYS B O 1
ATOM 2234 N N . GLU B 1 84 ? -4.625 17.797 -8.984 1 96.19 84 GLU B N 1
ATOM 2235 C CA . GLU B 1 84 ? -4.406 16.656 -9.859 1 96.19 84 GLU B CA 1
ATOM 2236 C C . GLU B 1 84 ? -4.613 15.336 -9.117 1 96.19 84 GLU B C 1
ATOM 2238 O O . GLU B 1 84 ? -5.184 14.391 -9.672 1 96.19 84 GLU B O 1
ATOM 2243 N N . LEU B 1 85 ? -4.176 15.281 -7.875 1 97.62 85 LEU B N 1
ATOM 2244 C CA . LEU B 1 85 ? -4.367 14.07 -7.082 1 97.62 85 LEU B CA 1
ATOM 2245 C C . LEU B 1 85 ? -5.848 13.844 -6.785 1 97.62 85 LEU B C 1
ATOM 2247 O O . LEU B 1 85 ? -6.336 12.719 -6.875 1 97.62 85 LEU B O 1
ATOM 2251 N N . VAL B 1 86 ? -6.52 14.93 -6.469 1 97.69 86 VAL B N 1
ATOM 2252 C CA . VAL B 1 86 ? -7.945 14.82 -6.188 1 97.69 86 VAL B CA 1
ATOM 2253 C C . VAL B 1 86 ? -8.688 14.359 -7.438 1 97.69 86 VAL B C 1
ATOM 2255 O O . VAL B 1 86 ? -9.57 13.5 -7.359 1 97.69 86 VAL B O 1
ATOM 2258 N N . SER B 1 87 ? -8.328 14.883 -8.57 1 96.25 87 SER B N 1
ATOM 2259 C CA . SER B 1 87 ? -8.945 14.477 -9.828 1 96.25 87 SER B CA 1
ATOM 2260 C C . SER B 1 87 ? -8.68 13.008 -10.125 1 96.25 87 SER B C 1
ATOM 2262 O O . SER B 1 87 ? -9.586 12.281 -10.547 1 96.25 87 SER B O 1
ATOM 2264 N N . PHE B 1 88 ? -7.48 12.648 -9.945 1 95.31 88 PHE B N 1
ATOM 2265 C CA . PHE B 1 88 ? -7.125 11.242 -10.141 1 95.31 88 PHE B CA 1
ATOM 2266 C C . PHE B 1 88 ? -7.984 10.344 -9.266 1 95.31 88 PHE B C 1
ATOM 2268 O O . PHE B 1 88 ? -8.539 9.352 -9.742 1 95.31 88 PHE B O 1
ATOM 2275 N N . LEU B 1 89 ? -8.062 10.656 -7.988 1 96.88 89 LEU B N 1
ATOM 2276 C CA . LEU B 1 89 ? -8.852 9.867 -7.051 1 96.88 89 LEU B CA 1
ATOM 2277 C C . LEU B 1 89 ? -10.328 9.859 -7.453 1 96.88 89 LEU B C 1
ATOM 2279 O O . LEU B 1 89 ? -10.984 8.82 -7.41 1 96.88 89 LEU B O 1
ATOM 2283 N N . GLY B 1 90 ? -10.812 11.023 -7.852 1 96.31 90 GLY B N 1
ATOM 2284 C CA . GLY B 1 90 ? -12.203 11.117 -8.273 1 96.31 90 GLY B CA 1
ATOM 2285 C C . GLY B 1 90 ? -12.508 10.312 -9.523 1 96.31 90 GLY B C 1
ATOM 2286 O O . GLY B 1 90 ? -13.516 9.609 -9.578 1 96.31 90 GLY B O 1
ATOM 2287 N N . LYS B 1 91 ? -11.672 10.406 -10.492 1 94.56 91 LYS B N 1
ATOM 2288 C CA . LYS B 1 91 ? -11.859 9.719 -11.766 1 94.56 91 LYS B CA 1
ATOM 2289 C C . LYS B 1 91 ? -11.82 8.203 -11.586 1 94.56 91 LYS B C 1
ATOM 2291 O O . LYS B 1 91 ? -12.484 7.469 -12.32 1 94.56 91 LYS B O 1
ATOM 2296 N N . ASN B 1 92 ? -11.062 7.746 -10.602 1 94.69 92 ASN B N 1
ATOM 2297 C CA . ASN B 1 92 ? -10.875 6.312 -10.422 1 94.69 92 ASN B CA 1
ATOM 2298 C C . ASN B 1 92 ? -11.547 5.82 -9.141 1 94.69 92 ASN B C 1
ATOM 2300 O O . ASN B 1 92 ? -11.211 4.746 -8.633 1 94.69 92 ASN B O 1
ATOM 2304 N N . ALA B 1 93 ? -12.461 6.59 -8.648 1 95 93 ALA B N 1
ATOM 2305 C CA . ALA B 1 93 ? -13.07 6.309 -7.352 1 95 93 ALA B CA 1
ATOM 2306 C C . ALA B 1 93 ? -13.695 4.914 -7.332 1 95 93 ALA B C 1
ATOM 2308 O O . ALA B 1 93 ? -13.617 4.207 -6.328 1 95 93 ALA B O 1
ATOM 2309 N N . ASP B 1 94 ? -14.219 4.469 -8.445 1 91.75 94 ASP B N 1
ATOM 2310 C CA . ASP B 1 94 ? -14.93 3.193 -8.5 1 91.75 94 ASP B CA 1
ATOM 2311 C C . ASP B 1 94 ? -13.953 2.021 -8.43 1 91.75 94 ASP B C 1
ATOM 2313 O O . ASP B 1 94 ? -14.352 0.89 -8.148 1 91.75 94 ASP B O 1
ATOM 2317 N N . TYR B 1 95 ? -12.703 2.289 -8.633 1 93.69 95 TYR B N 1
ATOM 2318 C CA . TYR B 1 95 ? -11.703 1.229 -8.617 1 93.69 95 TYR B CA 1
ATOM 2319 C C . TYR B 1 95 ? -11.117 1.053 -7.223 1 93.69 95 TYR B C 1
ATOM 2321 O O . TYR B 1 95 ? -10.492 0.033 -6.93 1 93.69 95 TYR B O 1
ATOM 2329 N N . PHE B 1 96 ? -11.328 1.994 -6.348 1 96.19 96 PHE B N 1
ATOM 2330 C CA . PHE B 1 96 ? -10.555 1.988 -5.109 1 96.19 96 PHE B CA 1
ATOM 2331 C C . PHE B 1 96 ? -11.336 1.306 -3.99 1 96.19 96 PHE B C 1
ATOM 2333 O O . PHE B 1 96 ? -12.547 1.497 -3.863 1 96.19 96 PHE B O 1
ATOM 2340 N N . ARG B 1 97 ? -10.594 0.506 -3.264 1 95.44 97 ARG B N 1
ATOM 2341 C CA . ARG B 1 97 ? -11.078 -0.007 -1.987 1 95.44 97 ARG B C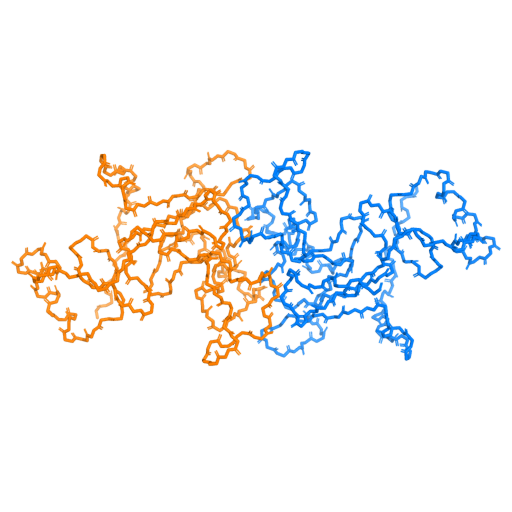A 1
ATOM 2342 C C . ARG B 1 97 ? -11.188 1.108 -0.954 1 95.44 97 ARG B C 1
ATOM 2344 O O . ARG B 1 97 ? -10.289 1.938 -0.832 1 95.44 97 ARG B O 1
ATOM 2351 N N . THR B 1 98 ? -12.328 1.151 -0.25 1 93.75 98 THR B N 1
ATOM 2352 C CA . THR B 1 98 ? -12.523 2.166 0.78 1 93.75 98 THR B CA 1
ATOM 2353 C C . THR B 1 98 ? -12.578 1.528 2.166 1 93.75 98 THR B C 1
ATOM 2355 O O . THR B 1 98 ? -13.352 0.599 2.395 1 93.75 98 THR B O 1
ATOM 2358 N N . PHE B 1 99 ? -11.773 2.006 3.033 1 93.5 99 PHE B N 1
ATOM 2359 C CA . PHE B 1 99 ? -11.75 1.523 4.41 1 93.5 99 PHE B CA 1
ATOM 2360 C C . PHE B 1 99 ? -12.469 2.496 5.336 1 93.5 99 PHE B C 1
ATOM 2362 O O . PHE B 1 99 ? -12.906 3.566 4.902 1 93.5 99 PHE B O 1
ATOM 2369 N N . ASN B 1 100 ? -12.68 2.115 6.57 1 90.62 100 ASN B N 1
ATOM 2370 C CA . ASN B 1 100 ? -13.484 2.889 7.508 1 90.62 100 ASN B CA 1
ATOM 2371 C C . ASN B 1 100 ? -12.875 4.262 7.773 1 90.62 100 ASN B C 1
ATOM 2373 O O . ASN B 1 100 ? -13.594 5.258 7.871 1 90.62 100 ASN B O 1
ATOM 2377 N N . SER B 1 101 ? -11.594 4.301 7.879 1 91.06 101 SER B N 1
ATOM 2378 C CA . SER B 1 101 ? -10.898 5.574 8.039 1 91.06 101 SER B CA 1
ATOM 2379 C C . SER B 1 101 ? -10.562 6.199 6.691 1 91.06 101 SER B C 1
ATOM 2381 O O . SER B 1 101 ? -9.758 5.656 5.934 1 91.06 101 SER B O 1
ATOM 2383 N N . GLU B 1 102 ? -11.156 7.312 6.445 1 93.44 102 GLU B N 1
ATOM 2384 C CA . GLU B 1 102 ? -10.977 7.965 5.148 1 93.44 102 GLU B CA 1
ATOM 2385 C C . GLU B 1 102 ? -9.508 8.32 4.91 1 93.44 102 GLU B C 1
ATOM 2387 O O . GLU B 1 102 ? -8.992 8.141 3.807 1 93.44 102 GLU B O 1
ATOM 2392 N N . ASP B 1 103 ? -8.852 8.852 5.93 1 96.31 103 ASP B N 1
ATOM 2393 C CA . ASP B 1 103 ? -7.473 9.297 5.766 1 96.31 103 ASP B CA 1
ATOM 2394 C C . ASP B 1 103 ? -6.547 8.117 5.477 1 96.31 103 ASP B C 1
ATOM 2396 O O . ASP B 1 103 ? -5.629 8.234 4.66 1 96.31 103 ASP B O 1
ATOM 2400 N N . THR B 1 104 ? -6.777 6.957 6.113 1 96.19 104 THR B N 1
ATOM 2401 C CA . THR B 1 104 ? -5.973 5.773 5.82 1 96.19 104 THR B CA 1
ATOM 2402 C C . THR B 1 104 ? -6.25 5.27 4.41 1 96.19 104 THR B C 1
ATOM 2404 O O . THR B 1 104 ? -5.348 4.762 3.738 1 96.19 104 THR B O 1
ATOM 2407 N N . SER B 1 105 ? -7.527 5.398 3.939 1 96.94 105 SER B N 1
ATOM 2408 C CA . SER B 1 105 ? -7.852 5.043 2.561 1 96.94 105 SER B CA 1
ATOM 2409 C C . SER B 1 105 ? -7.082 5.91 1.57 1 96.94 105 SER B C 1
ATOM 2411 O O . SER B 1 105 ? -6.5 5.398 0.611 1 96.94 105 SER B O 1
ATOM 2413 N N . VAL B 1 106 ? -7.094 7.172 1.85 1 98.31 106 VAL B N 1
ATOM 2414 C CA . VAL B 1 106 ? -6.395 8.102 0.968 1 98.31 106 VAL B CA 1
ATOM 2415 C C . VAL B 1 106 ? -4.906 7.77 0.937 1 98.31 106 VAL B C 1
ATOM 2417 O O . VAL B 1 106 ? -4.285 7.77 -0.129 1 98.31 106 VAL B O 1
ATOM 2420 N N . GLY B 1 107 ? -4.367 7.52 2.125 1 98.5 107 GLY B N 1
ATOM 2421 C CA . GLY B 1 107 ? -2.979 7.086 2.17 1 98.5 107 GLY B CA 1
ATOM 2422 C C . GLY B 1 107 ? -2.699 5.891 1.278 1 98.5 107 GLY B C 1
ATOM 2423 O O . GLY B 1 107 ? -1.717 5.883 0.532 1 98.5 107 GLY B O 1
ATOM 2424 N N . LEU B 1 108 ? -3.551 4.918 1.336 1 98.19 108 LEU B N 1
ATOM 2425 C CA . LEU B 1 108 ? -3.369 3.703 0.548 1 98.19 108 LEU B CA 1
ATOM 2426 C C . LEU B 1 108 ? -3.566 3.984 -0.938 1 98.19 108 LEU B C 1
ATOM 2428 O O . LEU B 1 108 ? -2.785 3.52 -1.771 1 98.19 108 LEU B O 1
ATOM 2432 N N . TRP B 1 109 ? -4.559 4.738 -1.284 1 98.44 109 TRP B N 1
ATOM 2433 C CA . TRP B 1 109 ? -4.84 5.07 -2.678 1 98.44 109 TRP B CA 1
ATOM 2434 C C . TRP B 1 109 ? -3.641 5.75 -3.328 1 98.44 109 TRP B C 1
ATOM 2436 O O . TRP B 1 109 ? -3.359 5.527 -4.508 1 98.44 109 TRP B O 1
ATOM 2446 N N . LEU B 1 110 ? -2.955 6.523 -2.564 1 98.5 110 LEU B N 1
ATOM 2447 C CA . LEU B 1 110 ? -1.893 7.348 -3.127 1 98.5 110 LEU B CA 1
ATOM 2448 C C . LEU B 1 110 ? -0.534 6.68 -2.951 1 98.5 110 LEU B C 1
ATOM 2450 O O . LEU B 1 110 ? 0.483 7.195 -3.422 1 98.5 110 LEU B O 1
ATOM 2454 N N . SER B 1 111 ? -0.511 5.543 -2.285 1 98.19 111 SER B N 1
ATOM 2455 C CA . SER B 1 111 ? 0.756 4.891 -1.976 1 98.19 111 SER B CA 1
ATOM 2456 C C . SER B 1 111 ? 1.475 4.449 -3.246 1 98.19 111 SER B C 1
ATOM 2458 O O . SER B 1 111 ? 2.703 4.352 -3.268 1 98.19 111 SER B O 1
ATOM 2460 N N . SER B 1 112 ? 0.717 4.199 -4.297 1 97.31 112 SER B N 1
ATOM 2461 C CA . SER B 1 112 ? 1.324 3.689 -5.52 1 97.31 112 SER B CA 1
ATOM 2462 C C . SER B 1 112 ? 1.396 4.77 -6.594 1 97.31 112 SER B C 1
ATOM 2464 O O . SER B 1 112 ? 1.714 4.48 -7.75 1 97.31 112 SER B O 1
ATOM 2466 N N . VAL B 1 113 ? 1.078 5.953 -6.254 1 97.31 113 VAL B N 1
ATOM 2467 C CA . VAL B 1 113 ? 0.984 7.02 -7.242 1 97.31 113 VAL B CA 1
ATOM 2468 C C . VAL B 1 113 ? 2.344 7.699 -7.402 1 97.31 113 VAL B C 1
ATOM 2470 O O . VAL B 1 113 ? 3.037 7.953 -6.414 1 97.31 113 VAL B O 1
ATOM 2473 N N . ASN B 1 114 ? 2.654 7.938 -8.641 1 95.5 114 ASN B N 1
ATOM 2474 C CA . ASN B 1 114 ? 3.904 8.586 -9.023 1 95.5 114 ASN B CA 1
ATOM 2475 C C . ASN B 1 114 ? 3.791 10.102 -8.953 1 95.5 114 ASN B C 1
ATOM 2477 O O . ASN B 1 114 ? 2.68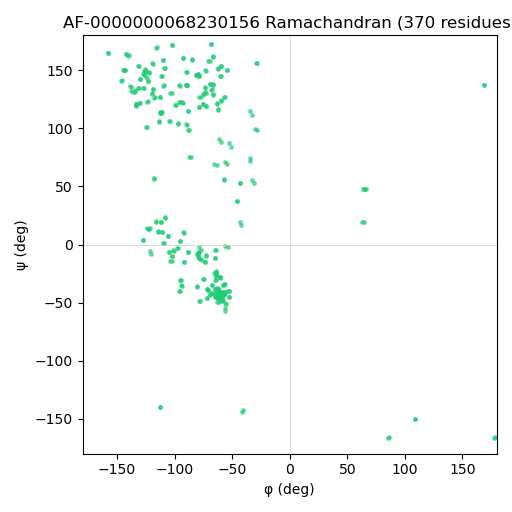8 10.648 -8.867 1 95.5 114 ASN B O 1
ATOM 2481 N N . ASN B 1 115 ? 5 10.812 -8.852 1 95.62 115 ASN B N 1
ATOM 2482 C CA . ASN B 1 115 ? 5.102 12.273 -8.906 1 95.62 115 ASN B CA 1
ATOM 2483 C C . ASN B 1 115 ? 4.383 12.93 -7.738 1 95.62 115 ASN B C 1
ATOM 2485 O O . ASN B 1 115 ? 3.594 13.859 -7.93 1 95.62 115 ASN B O 1
ATOM 2489 N N . ILE B 1 116 ? 4.629 12.453 -6.555 1 97 116 ILE B N 1
ATOM 2490 C CA . ILE B 1 116 ? 4.07 13.039 -5.34 1 97 116 ILE B CA 1
ATOM 2491 C C . ILE B 1 116 ? 5.203 13.508 -4.426 1 97 116 ILE B C 1
ATOM 2493 O O . ILE B 1 116 ? 6.184 12.797 -4.227 1 97 116 ILE B O 1
ATOM 2497 N N . VAL B 1 117 ? 5.113 14.688 -3.984 1 96.56 117 VAL B N 1
ATOM 2498 C CA . VAL B 1 117 ? 5.91 15.148 -2.85 1 96.56 117 VAL B CA 1
ATOM 2499 C C . VAL B 1 117 ? 5.066 15.109 -1.577 1 96.56 117 VAL B C 1
ATOM 2501 O O . VAL B 1 117 ? 3.984 15.695 -1.521 1 96.56 117 VAL B O 1
ATOM 2504 N N . ARG B 1 118 ? 5.508 14.344 -0.635 1 97.69 118 ARG B N 1
ATOM 2505 C CA . ARG B 1 118 ? 4.883 14.297 0.681 1 97.69 118 ARG B CA 1
ATOM 2506 C C . ARG B 1 118 ? 5.594 15.219 1.662 1 97.69 118 ARG B C 1
ATOM 2508 O O . ARG B 1 118 ? 6.805 15.117 1.854 1 97.69 118 ARG B O 1
ATOM 2515 N N . ILE B 1 119 ? 4.844 16.109 2.203 1 97.31 119 ILE B N 1
ATOM 2516 C CA . ILE B 1 119 ? 5.395 17.047 3.178 1 97.31 119 ILE B CA 1
ATOM 2517 C C . ILE B 1 119 ? 4.785 16.781 4.551 1 97.31 119 ILE B C 1
ATOM 2519 O O . ILE B 1 119 ? 3.6 17.031 4.77 1 97.31 119 ILE B O 1
ATOM 2523 N N . HIS B 1 120 ? 5.598 16.188 5.387 1 97.88 120 HIS B N 1
ATOM 2524 C CA . HIS B 1 120 ? 5.227 16.141 6.797 1 97.88 120 HIS B CA 1
ATOM 2525 C C . HIS B 1 120 ? 5.484 17.484 7.484 1 97.88 120 HIS B C 1
ATOM 2527 O O . HIS B 1 120 ? 6.609 17.984 7.461 1 97.88 120 HIS B O 1
ATOM 2533 N N . ASP B 1 121 ? 4.457 17.984 8.125 1 96.75 121 ASP B N 1
ATOM 2534 C CA . ASP B 1 121 ? 4.547 19.328 8.711 1 96.75 121 ASP B CA 1
ATOM 2535 C C . ASP B 1 121 ? 4.004 19.328 10.141 1 96.75 121 ASP B C 1
ATOM 2537 O O . ASP B 1 121 ? 2.816 19.094 10.359 1 96.75 121 ASP B O 1
ATOM 2541 N N . ILE B 1 122 ? 4.859 19.688 11.094 1 95.31 122 ILE B N 1
ATOM 2542 C CA . ILE B 1 122 ? 4.477 19.641 12.5 1 95.31 122 ILE B CA 1
ATOM 2543 C C . ILE B 1 122 ? 3.496 20.781 12.805 1 95.31 122 ILE B C 1
ATOM 2545 O O . ILE B 1 122 ? 2.873 20.797 13.867 1 95.31 122 ILE B O 1
ATOM 2549 N N . ARG B 1 123 ? 3.316 21.656 11.922 1 95.88 123 ARG B N 1
ATOM 2550 C CA . ARG B 1 123 ? 2.381 22.75 12.125 1 95.88 123 ARG B CA 1
ATOM 2551 C C . ARG B 1 123 ? 0.944 22.312 11.883 1 95.88 123 ARG B C 1
ATOM 2553 O O . ARG B 1 123 ? 0 23.047 12.148 1 95.88 123 ARG B O 1
ATOM 2560 N N . PHE B 1 124 ? 0.843 21.125 11.398 1 97.25 124 PHE B N 1
ATOM 2561 C CA . PHE B 1 124 ? -0.462 20.484 11.312 1 97.25 124 PHE B CA 1
ATOM 2562 C C . PHE B 1 124 ? -0.78 19.734 12.609 1 97.25 124 PHE B C 1
ATOM 2564 O O . PHE B 1 124 ? -0.356 18.594 12.789 1 97.25 124 PHE B O 1
ATOM 2571 N N . ASP B 1 125 ? -1.561 20.359 13.461 1 96.56 125 ASP B N 1
ATOM 2572 C CA . ASP B 1 125 ? -2.08 19.703 14.656 1 96.56 125 ASP B CA 1
ATOM 2573 C C . ASP B 1 125 ? -3.383 18.969 14.359 1 96.56 125 ASP B C 1
ATOM 2575 O O . ASP B 1 125 ? -4.461 19.422 14.75 1 96.56 125 ASP B O 1
ATOM 2579 N N . THR B 1 126 ? -3.176 17.797 13.672 1 97.06 126 THR B N 1
ATOM 2580 C CA . THR B 1 126 ? -4.348 17.188 13.047 1 97.06 126 THR B CA 1
ATOM 2581 C C . THR B 1 126 ? -4.562 15.766 13.578 1 97.06 126 THR B C 1
ATOM 2583 O O . THR B 1 126 ? -5.332 14.992 13 1 97.06 126 THR B O 1
ATOM 2586 N N . GLU B 1 127 ? -3.9 15.406 14.656 1 94.69 127 GLU B N 1
ATOM 2587 C CA . GLU B 1 127 ? -4.141 14.133 15.328 1 94.69 127 GLU B CA 1
ATOM 2588 C C . GLU B 1 127 ? -5.52 14.102 15.977 1 94.69 127 GLU B C 1
ATOM 2590 O O . GLU B 1 127 ? -6.258 15.086 15.93 1 94.69 127 GLU B O 1
ATOM 2595 N N . TRP B 1 128 ? -5.941 12.914 16.5 1 88.88 128 TRP B N 1
ATOM 2596 C CA . TRP B 1 128 ? -7.254 12.742 17.109 1 88.88 128 TRP B CA 1
ATOM 2597 C C . TRP B 1 128 ? -7.395 13.602 18.359 1 88.88 128 TRP B C 1
ATOM 2599 O O . TRP B 1 128 ? -8.508 13.93 18.781 1 88.88 128 TRP B O 1
ATOM 2609 N N . THR B 1 129 ? -6.246 13.945 18.953 1 91.75 129 THR B N 1
ATOM 2610 C CA . THR B 1 129 ? -6.219 14.906 20.047 1 91.75 129 THR B CA 1
ATOM 2611 C C . THR B 1 129 ? -5.23 16.031 19.766 1 91.75 129 THR B C 1
ATOM 2613 O O . THR B 1 129 ? -4.199 15.805 19.125 1 91.75 129 THR B O 1
ATOM 2616 N N . SER B 1 130 ? -5.625 17.172 20.266 1 94.25 130 SER B N 1
ATOM 2617 C CA . SER B 1 130 ? -4.785 18.328 19.984 1 94.25 130 SER B CA 1
ATOM 2618 C C . SER B 1 130 ? -3.492 18.281 20.797 1 94.25 130 SER B C 1
ATOM 2620 O O . SER B 1 130 ? -3.488 17.828 21.938 1 94.25 130 SER B O 1
ATOM 2622 N N . ARG B 1 131 ? -2.406 18.875 20.234 1 95.12 131 ARG B N 1
ATOM 2623 C CA . ARG B 1 131 ? -1.116 18.984 20.906 1 95.12 131 ARG B CA 1
ATOM 2624 C C . ARG B 1 131 ? -1.009 20.312 21.656 1 95.12 131 ARG B C 1
ATOM 2626 O O . ARG B 1 131 ? 0.071 20.672 22.125 1 95.12 131 ARG B O 1
ATOM 2633 N N . GLY B 1 132 ? -2.121 21.016 21.766 1 94.56 132 GLY B N 1
ATOM 2634 C CA . GLY B 1 132 ? -2.111 22.312 22.406 1 94.56 132 GLY B CA 1
ATOM 2635 C C . GLY B 1 132 ? -2.293 23.469 21.438 1 94.56 132 GLY B C 1
ATOM 2636 O O . GLY B 1 132 ? -3.07 23.359 20.484 1 94.56 132 GLY B O 1
ATOM 2637 N N . CYS B 1 133 ? -1.684 24.547 21.859 1 95.25 133 CYS B N 1
ATOM 2638 C CA . CYS B 1 133 ? -1.766 25.719 21 1 95.25 133 CYS B CA 1
ATOM 2639 C C . CYS B 1 133 ? -0.387 26.328 20.781 1 95.25 133 CYS B C 1
ATOM 2641 O O . CYS B 1 133 ? 0.342 26.594 21.734 1 95.25 133 CYS B O 1
ATOM 2643 N N . LYS B 1 134 ? -0.027 26.406 19.578 1 94.06 134 LYS B N 1
ATOM 2644 C CA . LYS B 1 134 ? 1.172 27.125 19.156 1 94.06 134 LYS B CA 1
ATOM 2645 C C . LYS B 1 134 ? 0.845 28.172 18.094 1 94.06 134 LYS B C 1
ATOM 2647 O O . LYS B 1 134 ? 0.033 27.922 17.203 1 94.06 134 LYS B O 1
ATOM 2652 N N . ASN B 1 135 ? 1.613 29.219 18.109 1 93.44 135 ASN B N 1
ATOM 2653 C CA . ASN B 1 135 ? 1.301 30.312 17.203 1 93.44 135 ASN B CA 1
ATOM 2654 C C . ASN B 1 135 ? 1.718 29.984 15.766 1 93.44 135 ASN B C 1
ATOM 2656 O O . ASN B 1 135 ? 1.268 30.625 14.82 1 93.44 135 ASN B O 1
ATOM 2660 N N . PHE B 1 136 ? 2.502 28.938 15.617 1 90.81 136 PHE B N 1
ATOM 2661 C CA . PHE B 1 136 ? 2.943 28.609 14.266 1 90.81 136 PHE B CA 1
ATOM 2662 C C . PHE B 1 136 ? 2.041 27.562 13.648 1 90.81 136 PHE B C 1
ATOM 2664 O O . PHE B 1 136 ? 2.254 27.141 12.508 1 90.81 136 PHE B O 1
ATOM 2671 N N . TYR B 1 137 ? 0.987 27.141 14.336 1 94.38 137 TYR B N 1
ATOM 2672 C CA . TYR B 1 137 ? 0.099 26.125 13.773 1 94.38 137 TYR B CA 1
ATOM 2673 C C . TYR B 1 137 ? -0.64 26.672 12.555 1 94.38 137 TYR B C 1
ATOM 2675 O O . TYR B 1 137 ? -1.067 27.828 12.539 1 94.38 137 TYR B O 1
ATOM 2683 N N . LEU B 1 138 ? -0.703 25.828 11.594 1 93.88 138 LEU B N 1
ATOM 2684 C CA . LEU B 1 138 ? -1.457 26.156 10.391 1 93.88 138 LEU B CA 1
ATOM 2685 C C . LEU B 1 138 ? -2.869 25.578 10.469 1 93.88 138 LEU B C 1
ATOM 2687 O O . LEU B 1 138 ? -3.816 26.188 9.961 1 93.88 138 LEU B O 1
ATOM 2691 N N . VAL B 1 139 ? -3.008 24.422 10.961 1 94.94 139 VAL B N 1
ATOM 2692 C CA . VAL B 1 139 ? -4.266 23.703 11.117 1 94.94 139 VAL B CA 1
ATOM 2693 C C . VAL B 1 139 ? -4.332 23.094 12.516 1 94.94 139 VAL B C 1
ATOM 2695 O O . VAL B 1 139 ? -3.352 22.516 13 1 94.94 139 VAL B O 1
ATOM 2698 N N . THR B 1 140 ? -5.41 23.25 13.188 1 93.94 140 THR B N 1
ATOM 2699 C CA . THR B 1 140 ? -5.645 22.609 14.477 1 93.94 140 THR B CA 1
ATOM 2700 C C . THR B 1 140 ? -6.977 21.859 14.469 1 93.94 140 THR B C 1
ATOM 2702 O O . THR B 1 140 ? -7.965 22.344 13.914 1 93.94 140 THR B O 1
ATOM 2705 N N . HIS B 1 141 ? -6.879 20.703 14.969 1 93.12 141 HIS B N 1
ATOM 2706 C CA . HIS B 1 141 ? -8.055 19.844 15.031 1 93.12 141 HIS B CA 1
ATOM 2707 C C . HIS B 1 141 ? -8.398 19.484 16.469 1 93.12 141 HIS B C 1
ATOM 2709 O O . HIS B 1 141 ? -7.547 19.562 17.359 1 93.12 141 HIS B O 1
ATOM 2715 N N . ASN B 1 142 ? -9.727 19.156 16.641 1 92.69 142 ASN B N 1
ATOM 2716 C CA . ASN B 1 142 ? -10.242 18.672 17.922 1 92.69 142 ASN B CA 1
ATOM 2717 C C . ASN B 1 142 ? -10.164 19.75 19 1 92.69 142 ASN B C 1
ATOM 2719 O O . ASN B 1 142 ? -9.633 19.5 20.094 1 92.69 142 ASN B O 1
ATOM 2723 N N . ILE B 1 143 ? -10.586 20.891 18.719 1 91.88 143 ILE B N 1
ATOM 2724 C CA . ILE B 1 143 ? -10.711 22.016 19.656 1 91.88 143 ILE B CA 1
ATOM 2725 C C . ILE B 1 143 ? -12.18 22.328 19.906 1 91.88 143 ILE B C 1
ATOM 2727 O O . ILE B 1 143 ? -13.016 22.156 19.016 1 91.88 143 ILE B O 1
ATOM 2731 N N . SER B 1 144 ? -12.453 22.719 21.109 1 93.31 144 SER B N 1
ATOM 2732 C CA . SER B 1 144 ? -13.844 23.031 21.453 1 93.31 144 SER B CA 1
ATOM 2733 C C . SER B 1 144 ? -14.297 24.328 20.781 1 93.31 144 SER B C 1
ATOM 2735 O O . SER B 1 144 ? -13.469 25.156 20.406 1 93.31 144 SER B O 1
ATOM 2737 N N . PRO B 1 145 ? -15.617 24.438 20.656 1 95.06 145 PRO B N 1
ATOM 2738 C CA . PRO B 1 145 ? -16.125 25.688 20.094 1 95.06 145 PRO B CA 1
ATOM 2739 C C . PRO B 1 145 ? -15.664 26.906 20.891 1 95.06 145 PRO B C 1
ATOM 2741 O O . PRO B 1 145 ? -15.344 27.953 20.297 1 95.06 145 PRO B O 1
ATOM 2744 N N . LYS B 1 146 ? -15.711 26.766 22.188 1 95.19 146 LYS B N 1
ATOM 2745 C CA . LYS B 1 146 ? -15.258 27.875 23.016 1 95.19 146 LYS B CA 1
ATOM 2746 C C . LYS B 1 146 ? -13.797 28.234 22.719 1 95.19 146 LYS B C 1
ATOM 2748 O O . LYS B 1 146 ? -13.461 29.406 22.578 1 95.19 146 LYS B O 1
ATOM 2753 N N . GLU B 1 147 ? -12.961 27.234 22.672 1 93.5 147 GLU B N 1
ATOM 2754 C CA . GLU B 1 147 ? -11.547 27.438 22.359 1 93.5 147 GLU B CA 1
ATOM 2755 C C . GLU B 1 147 ? -11.383 28.078 20.984 1 93.5 147 GLU B C 1
ATOM 2757 O O . GLU B 1 147 ? -10.523 28.938 20.797 1 93.5 147 GLU B O 1
ATOM 2762 N N . MET B 1 148 ? -12.164 27.625 20.031 1 94.38 148 MET B N 1
ATOM 2763 C CA . MET B 1 148 ? -12.094 28.172 18.688 1 94.38 148 MET B CA 1
ATOM 2764 C C . MET B 1 148 ? -12.406 29.656 18.672 1 94.38 148 MET B C 1
ATOM 2766 O O . MET B 1 148 ? -11.734 30.438 18 1 94.38 148 MET B O 1
ATOM 2770 N N . SER B 1 149 ? -13.414 30 19.453 1 95.81 149 SER B N 1
ATOM 2771 C CA . SER B 1 149 ? -13.805 31.406 19.562 1 95.81 149 SER B CA 1
ATOM 2772 C C . SER B 1 149 ? -12.68 32.25 20.156 1 95.81 149 SER B C 1
ATOM 2774 O O . SER B 1 149 ? -12.398 33.344 19.688 1 95.81 149 SER B O 1
ATOM 2776 N N . VAL B 1 150 ? -12.102 31.75 21.188 1 95.25 150 VAL B N 1
ATOM 2777 C CA . VAL B 1 150 ? -11.008 32.438 21.844 1 95.25 150 VAL B CA 1
ATOM 2778 C C . VAL B 1 150 ? -9.844 32.625 20.875 1 95.25 150 VAL B C 1
ATOM 2780 O O . VAL B 1 150 ? -9.266 33.719 20.781 1 95.25 150 VAL B O 1
ATOM 2783 N N . MET B 1 151 ? -9.516 31.578 20.141 1 94.5 151 MET B N 1
ATOM 2784 C CA . MET B 1 151 ? -8.43 31.609 19.156 1 94.5 151 MET B CA 1
ATOM 2785 C C . MET B 1 151 ? -8.711 32.656 18.078 1 94.5 151 MET B C 1
ATOM 2787 O O . MET B 1 151 ? -7.824 33.406 17.672 1 94.5 151 MET B O 1
ATOM 2791 N N . TYR B 1 152 ? -9.914 32.594 17.594 1 94.81 152 TYR B N 1
ATOM 2792 C CA . TYR B 1 152 ? -10.328 33.562 16.562 1 94.81 152 TYR B CA 1
ATOM 2793 C C . TYR B 1 152 ? -10.188 35 17.062 1 94.81 152 TYR B C 1
ATOM 2795 O O . TYR B 1 152 ? -9.633 35.844 16.359 1 94.81 152 TYR B O 1
ATOM 2803 N N . ASP B 1 153 ? -10.688 35.25 18.266 1 96 153 ASP B N 1
ATOM 2804 C CA . ASP B 1 153 ? -10.594 36.562 18.859 1 96 153 ASP B CA 1
ATOM 2805 C C . ASP B 1 153 ? -9.141 37 19.016 1 96 153 ASP B C 1
ATOM 2807 O O . ASP B 1 153 ? -8.805 38.156 18.75 1 96 153 ASP B O 1
ATOM 2811 N N . ASN B 1 154 ? -8.32 36.125 19.484 1 95.44 154 ASN B N 1
ATOM 2812 C CA . ASN B 1 154 ? -6.898 36.406 19.625 1 95.44 154 ASN B CA 1
ATOM 2813 C C . ASN B 1 154 ? -6.254 36.781 18.297 1 95.44 154 ASN B C 1
ATOM 2815 O O . ASN B 1 154 ? -5.438 37.688 18.219 1 95.44 154 ASN B O 1
ATOM 2819 N N . LEU B 1 155 ? -6.637 36 17.234 1 93.62 155 LEU B N 1
ATOM 2820 C CA . LEU B 1 155 ? -6.086 36.219 15.906 1 93.62 155 LEU B CA 1
ATOM 2821 C C . LEU B 1 155 ? -6.465 37.594 15.398 1 93.62 155 LEU B C 1
ATOM 2823 O O . LEU B 1 155 ? -5.629 38.312 14.844 1 93.62 155 LEU B O 1
ATOM 2827 N N . ILE B 1 156 ? -7.711 37.969 15.617 1 95 156 ILE B N 1
ATOM 2828 C CA . ILE B 1 156 ? -8.227 39.25 15.117 1 95 156 ILE B CA 1
ATOM 2829 C C . ILE B 1 156 ? -7.633 40.406 15.914 1 95 156 ILE B C 1
ATOM 2831 O O . ILE B 1 156 ? -7.207 41.406 15.344 1 95 156 ILE B O 1
ATOM 2835 N N . ASN B 1 157 ? -7.453 40.281 17.203 1 95.94 157 ASN B N 1
ATOM 2836 C CA . ASN B 1 157 ? -7.086 41.375 18.078 1 95.94 157 ASN B CA 1
ATOM 2837 C C . ASN B 1 157 ? -5.574 41.438 18.281 1 95.94 157 ASN B C 1
ATOM 2839 O O . ASN B 1 157 ? -5.02 42.531 18.422 1 95.94 157 ASN B O 1
ATOM 2843 N N . ASN B 1 158 ? -4.871 40.312 18.328 1 94.75 158 ASN B N 1
ATOM 2844 C CA . ASN B 1 158 ? -3.465 40.281 18.734 1 94.75 158 ASN B CA 1
ATOM 2845 C C . ASN B 1 158 ? -2.584 39.719 17.625 1 94.75 158 ASN B C 1
ATOM 2847 O O . ASN B 1 158 ? -1.362 39.656 17.781 1 94.75 158 ASN B O 1
ATOM 2851 N N . LYS B 1 159 ? -3.197 39.188 16.547 1 94.06 159 LYS B N 1
ATOM 2852 C CA . LYS B 1 159 ? -2.502 38.594 15.414 1 94.06 159 LYS B CA 1
ATOM 2853 C C . LYS B 1 159 ? -1.723 37.344 15.836 1 94.06 159 LYS B C 1
ATOM 2855 O O . LYS B 1 159 ? -0.664 37.062 15.281 1 94.06 159 LYS B O 1
ATOM 2860 N N . GLN B 1 160 ? -2.197 36.875 16.984 1 93.94 160 GLN B N 1
ATOM 2861 C CA . GLN B 1 160 ? -1.677 35.594 17.469 1 93.94 160 GLN B CA 1
ATOM 2862 C C . GLN B 1 160 ? -2.807 34.625 17.734 1 93.94 160 GLN B C 1
ATOM 2864 O O . GLN B 1 160 ? -3.895 35 18.156 1 93.94 160 GLN B O 1
ATOM 2869 N N . LEU B 1 161 ? -2.51 33.344 17.453 1 94.31 161 LEU B N 1
ATOM 2870 C CA . LEU B 1 161 ? -3.527 32.312 17.609 1 94.31 161 LEU B CA 1
ATOM 2871 C C . LEU B 1 161 ? -3.812 32.062 19.094 1 94.31 161 LEU B C 1
ATOM 2873 O O . LEU B 1 161 ? -4.973 31.984 19.5 1 94.31 161 LEU B O 1
ATOM 2877 N N . CYS B 1 162 ? -2.736 32.094 19.906 1 95.25 162 CYS B N 1
ATOM 2878 C CA . CYS B 1 162 ? -2.844 31.609 21.281 1 95.25 162 CYS B CA 1
ATOM 2879 C C . CYS B 1 162 ? -2.77 32.781 22.25 1 95.25 162 CYS B C 1
ATOM 2881 O O . CYS B 1 162 ? -1.948 33.688 22.094 1 95.25 162 CYS B O 1
ATOM 2883 N N . THR B 1 163 ? -3.664 32.719 23.25 1 94.44 163 THR B N 1
ATOM 2884 C CA . THR B 1 163 ? -3.453 33.625 24.375 1 94.44 163 THR B CA 1
ATOM 2885 C C . THR B 1 163 ? -2.135 33.312 25.078 1 94.44 163 THR B C 1
ATOM 2887 O O . THR B 1 163 ? -1.343 34.219 25.359 1 94.44 163 THR B O 1
ATOM 2890 N N . LYS B 1 164 ? -1.989 32.156 25.344 1 94 164 LYS B N 1
ATOM 2891 C CA . LYS B 1 164 ? -0.747 31.547 25.844 1 94 164 LYS B CA 1
ATOM 2892 C C . LYS B 1 164 ? -0.454 30.234 25.141 1 94 164 LYS B C 1
ATOM 2894 O O . LYS B 1 164 ? -1.327 29.359 25.047 1 94 164 LYS B O 1
ATOM 2899 N N . GLU B 1 165 ? 0.774 30.094 24.688 1 95.44 165 GLU B N 1
ATOM 2900 C CA . GLU B 1 165 ? 1.133 28.844 24.031 1 95.44 165 GLU B CA 1
ATOM 2901 C C . GLU B 1 165 ? 1.17 27.688 25.031 1 95.44 165 GLU B C 1
ATOM 2903 O O . GLU B 1 165 ? 1.563 27.875 26.188 1 95.44 165 GLU B O 1
ATOM 2908 N N . GLU B 1 166 ? 0.658 26.609 24.609 1 94.25 166 GLU B N 1
ATOM 2909 C CA . GLU B 1 166 ? 0.622 25.406 25.438 1 94.25 166 GLU B CA 1
ATOM 2910 C C . GLU B 1 166 ? 0.954 24.172 24.609 1 94.25 166 GLU B C 1
ATOM 2912 O O . GLU B 1 166 ? 0.498 24.031 23.484 1 94.25 166 GLU B O 1
ATOM 2917 N N . GLU B 1 167 ? 1.801 23.328 25.219 1 93.69 167 GLU B N 1
ATOM 2918 C CA . GLU B 1 167 ? 2.104 22.031 24.625 1 93.69 167 GLU B CA 1
ATOM 2919 C C . GLU B 1 167 ? 1.559 20.891 25.469 1 93.69 167 GLU B C 1
ATOM 2921 O O . GLU B 1 167 ? 2.016 20.672 26.594 1 93.69 167 GLU B O 1
ATOM 2926 N N . LYS B 1 168 ? 0.636 20.219 24.953 1 93.62 168 LYS B N 1
ATOM 2927 C CA . LYS B 1 168 ? 0.017 19.109 25.672 1 93.62 168 LYS B CA 1
ATOM 2928 C C . LYS B 1 168 ? 0.663 17.781 25.297 1 93.62 168 LYS B C 1
ATOM 2930 O O . LYS B 1 168 ? 0.638 16.828 26.094 1 93.62 168 LYS B O 1
ATOM 2935 N N . ARG B 1 169 ? 1.151 17.641 24.109 1 93.19 169 ARG B N 1
ATOM 2936 C CA . ARG B 1 169 ? 1.795 16.453 23.562 1 93.19 169 ARG B CA 1
ATOM 2937 C C . ARG B 1 169 ? 2.932 16.812 22.625 1 93.19 169 ARG B C 1
ATOM 2939 O O . ARG B 1 169 ? 2.863 17.844 21.922 1 93.19 169 ARG B O 1
ATOM 2946 N N . LYS B 1 170 ? 3.9 15.961 22.562 1 92.81 170 LYS B N 1
ATOM 2947 C CA . LYS B 1 170 ? 5.055 16.219 21.703 1 92.81 170 LYS B CA 1
ATOM 2948 C C . LYS B 1 170 ? 4.746 15.875 20.25 1 92.81 170 LYS B C 1
ATOM 2950 O O . LYS B 1 170 ? 3.924 15 19.969 1 92.81 170 LYS B O 1
ATOM 2955 N N . TYR B 1 171 ? 5.371 16.656 19.406 1 93.62 171 TYR B N 1
ATOM 2956 C CA . TYR B 1 171 ? 5.312 16.344 17.984 1 93.62 171 TYR B CA 1
ATOM 2957 C C . TYR B 1 171 ? 6.496 15.477 17.578 1 93.62 171 TYR B C 1
ATOM 2959 O O . TYR B 1 171 ? 7.457 15.32 18.328 1 93.62 171 TYR B O 1
ATOM 2967 N N . TYR B 1 172 ? 6.43 14.781 16.453 1 94.56 172 TYR B N 1
ATOM 2968 C CA . TYR B 1 172 ? 7.551 14.094 15.828 1 94.56 172 TYR B CA 1
ATOM 2969 C C . TYR B 1 172 ? 7.766 14.594 14.398 1 94.56 172 TYR B C 1
ATOM 2971 O O . TYR B 1 172 ? 6.832 15.078 13.758 1 94.56 172 TYR B O 1
ATOM 2979 N N . LEU B 1 173 ? 9 14.562 14.023 1 94.38 173 LEU B N 1
ATOM 2980 C CA . LEU B 1 173 ? 9.328 14.75 12.617 1 94.38 173 LEU B CA 1
ATOM 2981 C C . LEU B 1 173 ? 9.438 13.414 11.898 1 94.38 173 LEU B C 1
ATOM 2983 O O . LEU B 1 173 ? 10.211 12.539 12.32 1 94.38 173 LEU B O 1
ATOM 2987 N N . TYR B 1 174 ? 8.633 13.281 10.875 1 96.44 174 TYR B N 1
ATOM 2988 C CA . TYR B 1 174 ? 8.609 12.008 10.164 1 96.44 174 TYR B CA 1
ATOM 2989 C C . TYR B 1 174 ? 9.961 11.719 9.516 1 96.44 174 TYR B C 1
ATOM 2991 O O . TYR B 1 174 ? 10.461 12.531 8.734 1 96.44 174 TYR B O 1
ATOM 2999 N N . ASP B 1 175 ? 10.547 10.633 9.867 1 95.31 175 ASP B N 1
ATOM 3000 C CA . ASP B 1 175 ? 11.797 10.203 9.242 1 95.31 175 ASP B CA 1
ATOM 3001 C C . ASP B 1 175 ? 11.523 9.328 8.023 1 95.31 175 ASP B C 1
ATOM 3003 O O . ASP B 1 175 ? 11.32 8.117 8.156 1 95.31 175 ASP B O 1
ATOM 3007 N N . TRP B 1 176 ? 11.664 9.859 6.828 1 94.75 176 TRP B N 1
ATOM 3008 C CA . TRP B 1 176 ? 11.344 9.156 5.59 1 94.75 176 TRP B CA 1
ATOM 3009 C C . TRP B 1 176 ? 12.477 8.211 5.195 1 94.75 176 TRP B C 1
ATOM 3011 O O . TRP B 1 176 ? 12.328 7.41 4.273 1 94.75 176 TRP B O 1
ATOM 3021 N N . SER B 1 177 ? 13.609 8.281 5.895 1 91.06 177 SER B N 1
ATOM 3022 C CA . SER B 1 177 ? 14.758 7.445 5.57 1 91.06 177 SER B CA 1
ATOM 3023 C C . SER B 1 177 ? 14.688 6.109 6.309 1 91.06 177 SER B C 1
ATOM 3025 O O . SER B 1 177 ? 15.492 5.207 6.043 1 91.06 177 SER B O 1
ATOM 3027 N N . SER B 1 178 ? 13.719 5.969 7.199 1 91.94 178 SER B N 1
ATOM 3028 C CA . SER B 1 178 ? 13.508 4.742 7.957 1 91.94 178 SER B CA 1
ATOM 3029 C C . SER B 1 178 ? 12.234 4.027 7.512 1 91.94 178 SER B C 1
ATOM 3031 O O . SER B 1 178 ? 11.359 4.637 6.898 1 91.94 178 SER B O 1
ATOM 3033 N N . PRO B 1 179 ? 12.203 2.67 7.836 1 93.81 179 PRO B N 1
ATOM 3034 C CA . PRO B 1 179 ? 10.914 2.008 7.594 1 93.81 179 PRO B CA 1
ATOM 3035 C C . PRO B 1 179 ? 9.75 2.707 8.289 1 93.81 179 PRO B C 1
ATOM 3037 O O . PRO B 1 179 ? 9.93 3.295 9.359 1 93.81 179 PRO B O 1
ATOM 3040 N N . PRO B 1 180 ? 8.602 2.621 7.727 1 97.12 180 PRO B N 1
ATOM 3041 C CA . PRO B 1 180 ? 7.457 3.371 8.242 1 97.12 180 PRO B CA 1
ATOM 3042 C C . PRO B 1 180 ? 7.227 3.143 9.734 1 97.12 180 PRO B C 1
ATOM 3044 O O . PRO B 1 180 ? 6.93 4.086 10.469 1 97.12 180 PRO B O 1
ATOM 3047 N N . SER B 1 181 ? 7.375 1.938 10.219 1 95.88 181 SER B N 1
ATOM 3048 C CA . SER B 1 181 ? 7.09 1.654 11.625 1 95.88 181 SER B CA 1
ATOM 3049 C C . SER B 1 181 ? 8.055 2.398 12.547 1 95.88 181 SER B C 1
ATOM 3051 O O . SER B 1 181 ? 7.812 2.496 13.75 1 95.88 181 SER B O 1
ATOM 3053 N N . GLN B 1 182 ? 9.109 2.969 12 1 95.5 182 GLN B N 1
ATOM 3054 C CA . GLN B 1 182 ? 10.133 3.676 12.766 1 95.5 182 GLN B CA 1
ATOM 3055 C C . GLN B 1 182 ? 10.172 5.156 12.398 1 95.5 182 GLN B C 1
ATOM 3057 O O . GLN B 1 182 ? 11.148 5.848 12.688 1 95.5 182 GLN B O 1
ATOM 3062 N N . CYS B 1 183 ? 9.188 5.633 11.859 1 95 183 CYS B N 1
ATOM 3063 C CA . CYS B 1 183 ? 9.172 6.953 11.25 1 95 183 CYS B CA 1
ATOM 3064 C C . CYS B 1 183 ? 9.125 8.047 12.312 1 95 183 CYS B C 1
ATOM 3066 O O . CYS B 1 183 ? 9.555 9.172 12.062 1 95 183 CYS B O 1
ATOM 3068 N N . CYS B 1 184 ? 8.539 7.699 13.375 1 91.5 184 CYS B N 1
ATOM 3069 C CA . CYS B 1 184 ? 7.961 8.773 14.18 1 91.5 184 CYS B CA 1
ATOM 3070 C C . CYS B 1 184 ? 8.609 8.828 15.562 1 91.5 184 CYS B C 1
ATOM 3072 O O . CYS B 1 184 ? 7.922 8.727 16.578 1 91.5 184 CYS B O 1
ATOM 3074 N N . LEU B 1 185 ? 9.836 8.969 15.523 1 83.12 185 LEU B N 1
ATOM 3075 C CA . LEU B 1 185 ? 10.5 9.086 16.828 1 83.12 185 LEU B CA 1
ATOM 3076 C C . LEU B 1 185 ? 10.344 10.492 17.391 1 83.12 185 LEU B C 1
ATOM 3078 O O . LEU B 1 185 ? 10.555 11.477 16.672 1 83.12 185 LEU B O 1
ATOM 3082 N N . THR B 1 186 ? 9.672 10.531 18.547 1 77.44 186 THR B N 1
ATOM 3083 C CA . THR B 1 186 ? 9.352 11.805 19.188 1 77.44 186 THR B CA 1
ATOM 3084 C C . THR B 1 186 ? 10.594 12.422 19.797 1 77.44 186 THR B C 1
ATOM 3086 O O . THR B 1 186 ? 11.461 11.711 20.312 1 77.44 186 THR B O 1
ATOM 3089 N N . ASN B 1 187 ? 10.797 13.711 19.469 1 58.69 187 ASN B N 1
ATOM 3090 C CA . ASN B 1 187 ? 11.844 14.484 20.125 1 58.69 187 ASN B CA 1
ATOM 3091 C C . ASN B 1 187 ? 11.453 14.828 21.562 1 58.69 187 ASN B C 1
ATOM 3093 O O . ASN B 1 187 ? 10.273 14.977 21.875 1 58.69 187 ASN B O 1
#

Solvent-accessible surface area (backbone atoms only — not comparable to full-atom values): 20913 Å² total; per-residue (Å²): 135,85,80,73,84,68,78,69,75,72,60,76,59,72,65,60,60,72,84,71,54,66,75,47,47,33,73,46,77,42,57,72,67,74,89,47,81,90,65,52,33,47,40,36,20,32,56,43,26,56,45,70,64,37,77,56,74,97,51,39,50,87,79,74,55,54,40,68,35,42,43,45,18,39,33,70,53,45,66,48,68,31,68,68,56,52,48,51,49,61,77,43,46,88,44,43,42,66,55,77,46,62,35,56,29,51,21,45,63,50,63,30,40,33,32,31,36,37,35,27,29,61,34,36,32,16,47,94,59,46,39,59,35,52,68,74,49,77,42,80,21,74,70,51,69,68,55,49,51,52,28,50,50,29,35,74,76,68,72,30,44,42,93,64,72,40,78,72,49,82,63,48,62,52,38,75,91,42,50,18,71,62,14,64,60,65,112,134,85,80,73,85,68,77,71,74,73,59,75,57,71,65,60,61,72,84,72,54,68,74,47,47,33,74,44,76,41,57,73,68,74,87,45,82,90,64,52,33,47,42,36,22,32,56,44,25,57,45,69,63,36,77,56,75,96,51,39,48,89,79,74,54,54,39,69,36,42,41,44,18,40,32,71,53,44,66,47,67,31,68,68,57,52,48,52,49,61,77,43,46,87,44,44,43,67,55,77,44,62,35,56,27,52,20,45,61,50,62,31,41,32,33,31,36,36,36,26,29,61,35,36,30,16,47,92,58,45,39,61,34,54,70,74,50,77,42,78,18,75,69,51,71,68,56,49,50,52,28,50,49,28,32,75,76,68,72,30,44,41,94,64,72,40,77,72,49,80,62,47,63,51,37,76,89,42,50,19,72,62,14,63,58,65,111

Nearest PDB structures (foldseek):
  6wmn-assembly1_B  TM=6.845E-01  e=1.969E-03  Homo sapiens
  6wmm-assembly1_A  TM=7.160E-01  e=5.973E-03  Homo sapiens
  7jhk-assembly4_D  TM=6.956E-01  e=3.783E-03  Homo sapiens
  7jhi-assembly4_D  TM=6.328E-01  e=4.310E-03  Homo sapiens
  7jho-assembly2_B  TM=6.445E-01  e=5.973E-03  Homo sapiens

Radius of gyration: 24.83 Å; Cα contacts (8 Å, |Δi|>4): 696; chains: 2; bounding box: 44×82×61 Å

pLDDT: mean 86.3, std 20.4, range [21.02, 98.69]

Foldseek 3Di:
DPPPPPPPPVPVVVVCPPPPSVPFKDKDAFAPDDQDVVQAKEKEAAKALQAAAACDDQQHDDPDDPDRGQHIWHADQDIDIGPVLVVVCVVCVVVADQGSDNRSSSRVVCVPPHRYMYMRGQLHQRHPDGQWDDQSRPHHGDDDPVLCVVQVVCCVPVVGRDPDTDGNDFAFHFDPVDRNSPGGDTD/DPPPPPPPPVPVVVCCPPPPSVPFKDKDAFAPDDQDVVQAKEKEAAKALQAAAACDDQQHDDPDDPDRGQHIWHADQDIDIDPVLVVVCVVCVVVADQGSDNRSSSRVVCVPPHRYMYMRGQLHQRHPDGQWDDQSRPHHGDDDPVLCVVQVVCCVPVVGRDPDTDGNDFAFHFQPVDRNSPGGDTD

InterPro domains:
  IPR002659 Glycosyl transferase, family 31 [PF01762] (53-113)
  IPR002659 Glycosyl transferase, family 31 [PTHR11214] (34-118)